Protein AF-A0A401ZJH0-F1 (afdb_monomer_lite)

Radius of gyration: 22.33 Å; chains: 1; bounding box: 65×51×56 Å

pLDDT: mean 82.26, std 14.52, range [45.47, 98.12]

Secondary structure (DSSP, 8-state):
---THHHHHHHHHHHHHHHHHHGGG-HHHHHHHHHTHHHHHHHHHHHHHHHHIIIIIIIHHHHHHHHHHHHHHTTTHHHHHIIIIIHHHHHHHTTTTTHHHHSSSSS-HHHHHHHHHHHHHHHHHTGGGHHHHHHHHHHHHHHHHHHHHHH-HHHHHHHHHHHHHHHHHHHHHHHHHH--HHHHHHHHHHHHHHHHHHHHHHHHHHHHHHT-

Sequence (212 aa):
MLNITLLIWPLLALGLFFTLLYIPTSRRFAHYALVYGRRRLLIFLLASILEELIFRWLLFYGAALLIPLVNVISFGLLKWFYSTVLGPLADFLTLHQLHVYLSGTQYSWVVGLALISSNGSFRDGHKYQGRLGWAWAWFCGMVLFLVMFRYGLFAAMFVHCCYNLFIWLLNWLIARLQMTPEEAQTLLQREQAEQQAQLASFSIGSRIVDTM

Organism: NCBI:txid1936993

Foldseek 3Di:
DPPPVVQCVVLVVVLVVLLVVLQVVPLVLLVVLQQPDPVVLVVLLVVLLVLLCVLVPVQLVVQLVCVVVVCVVVVNVSVVCLQPPVLVVVCVVSVNLCVCQRNCPNHHVSNNVSLQVSLLVQLVVQCVSPDSSSVSSSSLSVVLNSQCVVPNSVRSSVVSSVVSVVSSVVSNVVSVVPDDPVNVVVSVVVVVVVVVVVVVVVVVVVVVVVVD

Structure (mmCIF, N/CA/C/O backbone):
data_AF-A0A401ZJH0-F1
#
_entry.id   AF-A0A401ZJH0-F1
#
loop_
_atom_site.group_PDB
_atom_site.id
_atom_site.type_symbol
_atom_site.label_atom_id
_atom_site.label_alt_id
_atom_site.label_comp_id
_atom_site.label_asym_id
_atom_site.label_entity_id
_atom_site.label_seq_id
_atom_site.pdbx_PDB_ins_code
_atom_site.Cartn_x
_atom_site.Cartn_y
_atom_site.Cartn_z
_atom_site.occupancy
_atom_site.B_iso_or_equiv
_atom_site.auth_seq_id
_atom_site.auth_comp_id
_atom_site.auth_asym_id
_atom_site.auth_atom_id
_atom_site.pdbx_PDB_model_num
ATOM 1 N N . MET A 1 1 ? 1.699 -24.032 17.123 1.00 46.44 1 MET A N 1
ATOM 2 C CA . MET A 1 1 ? 2.300 -23.047 16.199 1.00 46.44 1 MET A CA 1
ATOM 3 C C . MET A 1 1 ? 1.829 -23.394 14.795 1.00 46.44 1 MET A C 1
ATOM 5 O O . MET A 1 1 ? 2.244 -24.421 14.276 1.00 46.44 1 MET A O 1
ATOM 9 N N . LEU A 1 2 ? 0.881 -22.640 14.231 1.00 46.56 2 LEU A N 1
ATOM 10 C CA . LEU A 1 2 ? 0.435 -22.866 12.851 1.00 46.56 2 LEU A CA 1
ATOM 11 C C . LEU A 1 2 ? 1.572 -22.498 11.892 1.00 46.56 2 LEU A C 1
ATOM 13 O O . LEU A 1 2 ? 2.195 -21.451 12.051 1.00 46.56 2 LEU A O 1
ATOM 17 N N . ASN A 1 3 ? 1.853 -23.378 10.933 1.00 45.47 3 ASN A N 1
ATOM 18 C CA . ASN A 1 3 ? 2.951 -23.238 9.980 1.00 45.47 3 ASN A CA 1
ATOM 19 C C . ASN A 1 3 ? 2.665 -22.044 9.045 1.00 45.47 3 ASN A C 1
ATOM 21 O O . ASN 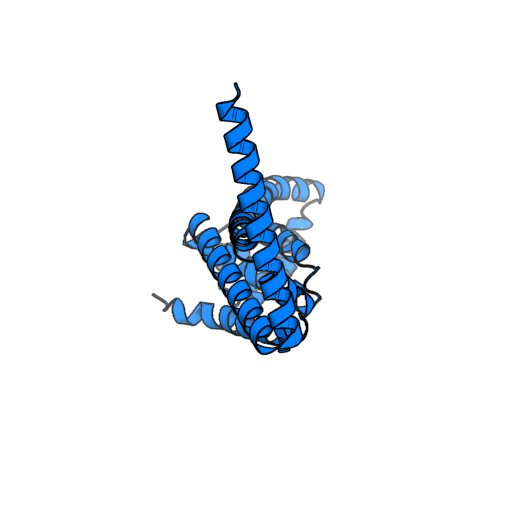A 1 3 ? 1.841 -22.131 8.138 1.00 45.47 3 ASN A O 1
ATOM 25 N N . ILE A 1 4 ? 3.295 -20.898 9.324 1.00 50.53 4 ILE A N 1
ATOM 26 C CA . ILE A 1 4 ? 3.015 -19.574 8.726 1.00 50.53 4 ILE A CA 1
ATOM 27 C C . ILE A 1 4 ? 3.192 -19.559 7.199 1.00 50.53 4 ILE A C 1
ATOM 29 O O . ILE A 1 4 ? 2.497 -18.827 6.493 1.00 50.53 4 ILE A O 1
ATOM 33 N N . THR A 1 5 ? 4.064 -20.416 6.676 1.00 51.03 5 THR A N 1
ATOM 34 C CA . THR A 1 5 ? 4.281 -20.619 5.239 1.00 51.03 5 THR A CA 1
ATOM 35 C C . THR A 1 5 ? 3.038 -21.132 4.510 1.00 51.03 5 THR A C 1
ATOM 37 O O . THR A 1 5 ? 2.856 -20.806 3.340 1.00 51.03 5 THR A O 1
ATOM 40 N N . LEU A 1 6 ? 2.134 -21.850 5.189 1.00 50.28 6 LEU A N 1
ATOM 41 C CA . LEU A 1 6 ? 0.911 -22.401 4.590 1.00 50.28 6 LEU A CA 1
ATOM 42 C C . LEU A 1 6 ? -0.258 -21.402 4.513 1.00 50.28 6 LEU A C 1
ATOM 44 O O . LEU A 1 6 ? -1.239 -21.695 3.835 1.00 50.28 6 LEU A O 1
ATOM 48 N N . LEU A 1 7 ? -0.179 -20.234 5.163 1.00 57.19 7 LEU A N 1
ATOM 49 C CA . LEU A 1 7 ? -1.321 -19.311 5.278 1.00 57.19 7 LEU A CA 1
ATOM 50 C C . LEU A 1 7 ? -1.211 -18.062 4.382 1.00 57.19 7 LEU A C 1
ATOM 52 O O . LEU A 1 7 ? -2.229 -17.525 3.956 1.00 57.19 7 LEU A O 1
ATOM 56 N N . ILE A 1 8 ? 0.008 -17.611 4.068 1.00 62.69 8 ILE A N 1
ATOM 57 C CA . ILE A 1 8 ? 0.243 -16.412 3.240 1.00 62.69 8 ILE A CA 1
ATOM 58 C C . ILE A 1 8 ? 0.352 -16.763 1.744 1.00 62.69 8 ILE A C 1
ATOM 60 O O . ILE A 1 8 ? 0.043 -15.930 0.890 1.00 62.69 8 ILE A O 1
ATOM 64 N N . TRP A 1 9 ? 0.740 -17.999 1.404 1.00 61.44 9 TRP A N 1
ATOM 65 C CA . TRP A 1 9 ? 0.933 -18.403 0.008 1.00 61.44 9 TRP A CA 1
ATOM 66 C C . TRP A 1 9 ? -0.313 -18.272 -0.878 1.00 61.44 9 TRP A C 1
ATOM 68 O O . TRP A 1 9 ? -0.100 -17.956 -2.040 1.00 61.44 9 TRP A O 1
ATOM 78 N N . PRO A 1 10 ? -1.579 -18.426 -0.425 1.00 63.22 10 PRO A N 1
ATOM 79 C CA . PRO A 1 10 ? -2.722 -18.228 -1.314 1.00 63.22 10 PRO A CA 1
ATOM 80 C C . PRO A 1 10 ? -2.827 -16.772 -1.768 1.00 63.22 10 PRO A C 1
ATOM 82 O O . PRO A 1 10 ? -3.053 -16.519 -2.945 1.00 63.22 10 PRO A O 1
ATOM 85 N N . LEU A 1 11 ? -2.575 -15.817 -0.863 1.00 62.72 11 LEU A N 1
ATOM 86 C CA . LEU A 1 11 ? -2.524 -14.387 -1.183 1.00 62.72 11 LEU A CA 1
ATOM 87 C C . LEU A 1 11 ? -1.346 -14.072 -2.114 1.00 62.72 11 LEU A C 1
ATOM 89 O O . LEU A 1 11 ? -1.520 -13.356 -3.096 1.00 62.72 11 LEU A O 1
ATOM 93 N N . LEU A 1 12 ? -0.168 -14.649 -1.858 1.00 65.62 12 LEU A N 1
ATOM 94 C CA . LEU A 1 12 ? 1.000 -14.474 -2.730 1.00 65.62 12 LEU A CA 1
ATOM 95 C C . LEU A 1 12 ? 0.827 -15.150 -4.099 1.00 65.62 12 LEU A C 1
ATOM 97 O O . LEU A 1 12 ? 1.272 -14.602 -5.100 1.00 65.62 12 LEU A O 1
ATOM 101 N N . ALA A 1 13 ? 0.168 -16.307 -4.164 1.00 66.62 13 ALA A N 1
ATOM 102 C CA . ALA A 1 13 ? -0.081 -17.064 -5.388 1.00 66.62 13 ALA A CA 1
ATOM 103 C C . ALA A 1 13 ? -1.162 -16.406 -6.246 1.00 66.62 13 ALA A C 1
ATOM 105 O O . ALA A 1 13 ? -0.963 -16.264 -7.449 1.00 66.62 13 ALA A O 1
ATOM 106 N N . LEU A 1 14 ? -2.256 -15.924 -5.640 1.00 66.25 14 LEU A N 1
ATOM 107 C CA . LEU A 1 14 ? -3.218 -15.041 -6.311 1.00 66.25 14 LEU A CA 1
ATOM 108 C C . LEU A 1 14 ? -2.518 -13.795 -6.846 1.00 66.25 14 LEU A C 1
ATOM 110 O O . LEU A 1 14 ? -2.793 -13.355 -7.959 1.00 66.25 14 LEU A O 1
ATOM 114 N N . GLY A 1 15 ? -1.560 -13.273 -6.089 1.00 63.72 15 GLY A N 1
ATOM 115 C CA . GLY A 1 15 ? -0.772 -12.133 -6.507 1.00 63.72 15 GLY A CA 1
ATOM 116 C C . GLY A 1 15 ? 0.136 -12.344 -7.675 1.00 63.72 15 GLY A C 1
ATOM 117 O O . GLY A 1 15 ? 0.133 -11.555 -8.620 1.00 63.72 15 GLY A O 1
ATOM 118 N N . LEU A 1 16 ? 0.881 -13.436 -7.630 1.00 67.81 16 LEU A N 1
ATOM 119 C CA . LEU A 1 16 ? 1.693 -13.873 -8.741 1.00 67.81 16 LEU A CA 1
ATOM 120 C C . LEU A 1 16 ? 0.810 -14.126 -9.966 1.00 67.81 16 LEU A C 1
ATOM 122 O O . LEU A 1 16 ? 1.130 -13.648 -11.046 1.00 67.81 16 LEU A O 1
ATOM 126 N N . PHE A 1 17 ? -0.337 -14.784 -9.797 1.00 69.94 17 PHE A N 1
ATOM 127 C CA . PHE A 1 17 ? -1.288 -15.046 -10.873 1.00 69.94 17 PHE A CA 1
ATOM 128 C C . PHE A 1 17 ? -1.804 -13.756 -11.527 1.00 69.94 17 PHE A C 1
ATOM 130 O O . PHE A 1 17 ? -1.689 -13.601 -12.741 1.00 69.94 17 PHE A O 1
ATOM 137 N N . PHE A 1 18 ? -2.298 -12.787 -10.751 1.00 66.81 18 PHE A N 1
ATOM 138 C CA . PHE A 1 18 ? -2.764 -11.509 -11.302 1.00 66.81 18 PHE A CA 1
ATOM 139 C C . PHE A 1 18 ? -1.637 -10.683 -11.920 1.00 66.81 18 PHE A C 1
ATOM 141 O O . PHE A 1 18 ? -1.837 -10.055 -12.959 1.00 66.81 18 PHE A O 1
ATOM 148 N N . THR A 1 19 ? -0.446 -10.725 -11.326 1.00 65.56 19 THR A N 1
ATOM 149 C CA . THR A 1 19 ? 0.756 -10.102 -11.891 1.00 65.56 19 THR A CA 1
ATOM 150 C C . THR A 1 19 ? 1.071 -10.691 -13.267 1.00 65.56 19 THR A C 1
ATOM 152 O O . THR A 1 19 ? 1.265 -9.945 -14.225 1.00 65.56 19 THR A O 1
ATOM 155 N N . LEU A 1 20 ? 1.050 -12.021 -13.395 1.00 68.81 20 LEU A N 1
ATOM 156 C CA . LEU A 1 20 ? 1.266 -12.735 -14.656 1.00 68.81 20 LEU A CA 1
ATOM 157 C C . LEU A 1 20 ? 0.181 -12.437 -15.698 1.00 68.81 20 LEU A C 1
ATOM 159 O O . LEU A 1 20 ? 0.501 -12.332 -16.878 1.00 68.81 20 LEU A O 1
ATOM 163 N N . LEU A 1 21 ? -1.072 -12.232 -15.285 1.00 69.50 21 LEU A N 1
ATOM 164 C CA . LEU A 1 21 ? -2.157 -11.827 -16.188 1.00 69.50 21 LEU A CA 1
ATOM 165 C C . LEU A 1 21 ? -2.068 -10.365 -16.647 1.00 69.50 21 LEU A C 1
ATOM 167 O O . LEU A 1 21 ? -2.545 -10.037 -17.730 1.00 69.50 21 LEU A O 1
ATOM 171 N N . TYR A 1 22 ? -1.482 -9.479 -15.841 1.00 65.06 22 TYR A N 1
ATOM 172 C CA . TYR A 1 22 ? -1.343 -8.053 -16.154 1.00 65.06 22 TYR A CA 1
ATOM 173 C C . TYR A 1 22 ? -0.182 -7.756 -17.121 1.00 65.06 22 TYR A C 1
ATOM 175 O O . TYR A 1 22 ? -0.203 -6.793 -17.894 1.00 65.06 22 TYR A O 1
ATOM 183 N N . ILE A 1 23 ? 0.830 -8.612 -17.105 1.00 62.03 23 ILE A N 1
ATOM 184 C CA . ILE A 1 23 ? 2.072 -8.486 -17.869 1.00 62.03 23 ILE A CA 1
ATOM 185 C C . ILE A 1 23 ? 1.904 -8.394 -19.402 1.00 62.03 23 ILE A C 1
ATOM 187 O O . ILE A 1 23 ? 2.544 -7.535 -20.012 1.00 62.03 23 ILE A O 1
ATOM 191 N N . PRO A 1 24 ? 1.056 -9.201 -20.071 1.00 57.47 24 PRO A N 1
ATOM 192 C CA . PRO A 1 24 ? 0.914 -9.157 -21.529 1.00 57.47 24 PRO A CA 1
ATOM 193 C C . PRO A 1 24 ? 0.417 -7.800 -22.048 1.00 57.47 24 PRO A C 1
ATOM 195 O O . PRO A 1 24 ? 0.675 -7.431 -23.193 1.00 57.47 24 PRO A O 1
ATOM 198 N N . THR A 1 25 ? -0.267 -7.031 -21.199 1.00 56.59 25 THR A N 1
ATOM 199 C CA . THR A 1 25 ? -0.808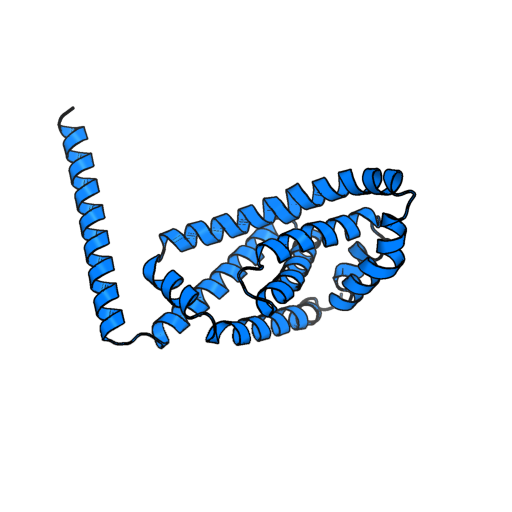 -5.707 -21.523 1.00 56.59 25 THR A CA 1
ATOM 200 C C . THR A 1 25 ? 0.177 -4.548 -21.321 1.00 56.59 25 THR A C 1
ATOM 202 O O . THR A 1 25 ? -0.110 -3.429 -21.749 1.00 56.59 25 THR A O 1
ATOM 205 N N . SER A 1 26 ? 1.358 -4.766 -20.730 1.00 57.59 26 SER A N 1
ATOM 206 C CA . SER A 1 26 ? 2.249 -3.684 -20.282 1.00 57.59 26 SER A CA 1
ATOM 207 C C . SER A 1 26 ? 3.455 -3.404 -21.191 1.00 57.59 26 SER A C 1
ATOM 209 O O . SER A 1 26 ? 4.523 -3.039 -20.693 1.00 57.59 26 SER A O 1
ATOM 211 N N . ARG A 1 27 ? 3.297 -3.458 -22.528 1.00 58.69 27 ARG A N 1
ATOM 212 C CA . ARG A 1 27 ? 4.361 -3.084 -23.499 1.00 58.69 27 ARG A CA 1
ATOM 213 C C . ARG A 1 27 ? 5.040 -1.740 -23.181 1.00 58.69 27 ARG A C 1
ATOM 215 O O . ARG A 1 27 ? 6.238 -1.581 -23.391 1.00 58.69 27 ARG A O 1
ATOM 222 N N . ARG A 1 28 ? 4.296 -0.783 -22.609 1.00 57.41 28 ARG A N 1
ATOM 223 C CA . ARG A 1 28 ? 4.849 0.497 -22.133 1.00 57.41 28 ARG A CA 1
ATOM 224 C C . ARG A 1 28 ? 5.856 0.318 -20.987 1.00 57.41 28 ARG A C 1
ATOM 226 O O . ARG A 1 28 ? 6.938 0.885 -21.057 1.00 57.41 28 ARG A O 1
ATOM 233 N N . PHE A 1 29 ? 5.543 -0.475 -19.959 1.00 56.94 29 PHE A N 1
ATOM 234 C CA . PHE A 1 29 ? 6.430 -0.696 -18.802 1.00 56.94 29 PHE A CA 1
ATOM 235 C C . PHE A 1 29 ? 7.682 -1.501 -19.158 1.00 56.94 29 PHE A C 1
ATOM 237 O O . PHE A 1 29 ? 8.763 -1.188 -18.662 1.00 56.94 29 PHE A O 1
ATOM 244 N N . ALA A 1 30 ? 7.549 -2.464 -20.071 1.00 58.69 30 ALA A N 1
ATOM 245 C CA . ALA A 1 30 ? 8.662 -3.197 -20.665 1.00 58.69 30 ALA A CA 1
ATOM 246 C C . ALA A 1 30 ? 9.697 -2.238 -21.293 1.00 58.69 30 ALA A C 1
ATOM 248 O O . ALA A 1 30 ? 10.883 -2.285 -20.964 1.00 58.69 30 ALA A O 1
ATOM 249 N N . HIS A 1 31 ? 9.237 -1.280 -22.102 1.00 57.41 31 HIS A N 1
ATOM 250 C CA . HIS A 1 31 ? 10.097 -0.262 -22.710 1.00 57.41 31 HIS A CA 1
ATOM 251 C C . HIS A 1 31 ? 10.734 0.686 -21.668 1.00 57.41 31 HIS A C 1
ATOM 253 O O . HIS A 1 31 ? 11.886 1.095 -21.821 1.00 57.41 31 HIS A O 1
ATOM 259 N N . TYR A 1 32 ? 10.032 1.016 -20.576 1.00 58.59 32 TYR A N 1
ATOM 260 C CA . TYR A 1 32 ? 10.589 1.830 -19.483 1.00 58.59 32 TYR A CA 1
ATOM 261 C C . TYR A 1 32 ? 11.677 1.106 -18.672 1.00 58.59 32 TYR A C 1
ATOM 263 O O . TYR A 1 32 ? 12.626 1.758 -18.234 1.00 58.59 32 TYR A O 1
ATOM 271 N N . ALA A 1 33 ? 11.562 -0.209 -18.464 1.00 59.94 33 ALA A N 1
ATOM 272 C CA . ALA A 1 33 ? 12.563 -0.994 -17.733 1.00 59.94 33 ALA A CA 1
ATOM 273 C C . ALA A 1 33 ? 13.905 -1.064 -18.482 1.00 59.94 33 ALA A C 1
ATOM 275 O O . ALA A 1 33 ? 14.965 -1.047 -17.859 1.00 59.94 33 ALA A O 1
ATOM 276 N N . LEU A 1 34 ? 13.850 -1.091 -19.814 1.00 62.00 34 LEU A N 1
ATOM 277 C CA . LEU A 1 34 ? 15.021 -1.152 -20.687 1.00 62.00 34 LEU A CA 1
ATOM 278 C C . LEU A 1 34 ? 15.704 0.202 -20.859 1.00 62.00 34 LEU A C 1
ATOM 280 O O . LEU A 1 34 ? 16.903 0.306 -20.651 1.00 62.00 34 LEU A O 1
ATOM 284 N N . VAL A 1 35 ? 14.942 1.247 -21.198 1.00 57.25 35 VAL A N 1
ATOM 285 C CA . VAL A 1 35 ? 15.510 2.564 -21.543 1.00 57.25 35 VAL A CA 1
ATOM 286 C C . VAL A 1 35 ? 16.163 3.255 -20.351 1.00 57.25 35 VAL A C 1
ATOM 288 O O . VAL A 1 35 ? 17.084 4.041 -20.521 1.00 57.25 35 VAL A O 1
ATOM 291 N N . TYR A 1 36 ? 15.692 2.993 -19.133 1.00 57.88 36 TYR A N 1
ATOM 292 C CA . TYR A 1 36 ? 16.105 3.774 -17.968 1.00 57.88 36 TYR A CA 1
ATOM 293 C C . TYR A 1 36 ? 16.963 3.006 -16.945 1.00 57.88 36 TYR A C 1
ATOM 295 O O . TYR A 1 36 ? 17.354 3.580 -15.920 1.00 57.88 36 TYR A O 1
ATOM 303 N N . GLY A 1 37 ? 17.281 1.738 -17.236 1.00 65.06 37 GLY A N 1
ATOM 304 C CA . GLY A 1 37 ? 18.331 0.935 -16.600 1.00 65.06 37 GLY A CA 1
ATOM 305 C C . GLY A 1 37 ? 18.487 1.071 -15.074 1.00 65.06 37 GLY A C 1
ATOM 306 O O . GLY A 1 37 ? 17.520 1.097 -14.310 1.00 65.06 37 GLY A O 1
ATOM 307 N N . ARG A 1 38 ? 19.752 1.150 -14.622 1.00 63.59 38 ARG A N 1
ATOM 308 C CA . ARG A 1 38 ? 20.162 1.144 -13.198 1.00 63.59 38 ARG A CA 1
ATOM 309 C C . ARG A 1 38 ? 19.737 2.389 -12.411 1.00 63.59 38 ARG A C 1
ATOM 311 O O . ARG A 1 38 ? 19.437 2.282 -11.225 1.00 63.59 38 ARG A O 1
ATOM 318 N N . ARG A 1 39 ? 19.700 3.571 -13.042 1.00 65.50 39 ARG A N 1
ATOM 319 C CA . ARG A 1 39 ? 19.341 4.830 -12.355 1.00 65.50 39 ARG A CA 1
ATOM 320 C C . ARG A 1 39 ? 17.885 4.829 -11.904 1.00 65.50 39 ARG A C 1
ATOM 322 O O . ARG A 1 39 ? 17.598 5.254 -10.789 1.00 65.50 39 ARG A O 1
ATOM 329 N N . ARG A 1 40 ? 16.969 4.303 -12.723 1.00 70.81 40 ARG A N 1
ATOM 330 C CA . ARG A 1 40 ? 15.573 4.166 -12.299 1.00 70.81 40 ARG A CA 1
ATOM 331 C C . ARG A 1 40 ? 15.350 3.029 -11.316 1.00 70.81 40 ARG A C 1
ATOM 333 O O . ARG A 1 40 ? 14.460 3.179 -10.490 1.00 70.81 40 ARG A O 1
ATOM 340 N N . LEU A 1 41 ? 16.161 1.968 -11.324 1.00 76.81 41 LEU A N 1
ATOM 341 C CA . LEU A 1 41 ? 16.073 0.927 -10.294 1.00 76.81 41 LEU A CA 1
ATOM 342 C C . LEU A 1 41 ? 16.243 1.514 -8.884 1.00 76.81 41 LEU A C 1
ATOM 344 O O . LEU A 1 41 ? 15.425 1.242 -8.011 1.00 76.81 41 LEU A O 1
ATOM 348 N N . LEU A 1 42 ? 17.242 2.378 -8.675 1.00 80.62 42 LEU A N 1
ATOM 349 C CA . LEU A 1 42 ? 17.434 3.058 -7.388 1.00 80.62 42 LEU A CA 1
ATOM 350 C C . LEU A 1 42 ? 16.231 3.930 -7.008 1.00 80.62 42 LEU A C 1
ATOM 352 O O . LEU A 1 42 ? 15.788 3.887 -5.865 1.00 80.62 42 LEU A O 1
ATOM 356 N N . ILE A 1 43 ? 15.670 4.673 -7.966 1.00 82.25 43 ILE A N 1
ATOM 357 C CA . ILE A 1 43 ? 14.465 5.485 -7.742 1.00 82.25 43 ILE A CA 1
ATOM 358 C C . ILE A 1 43 ? 13.277 4.596 -7.352 1.00 82.25 43 ILE A C 1
ATOM 360 O O . ILE A 1 43 ? 12.563 4.937 -6.419 1.00 82.25 43 ILE A O 1
ATOM 364 N N . PHE A 1 44 ? 13.085 3.449 -8.010 1.00 79.81 44 PHE A N 1
ATOM 365 C CA . PHE A 1 44 ? 12.026 2.492 -7.673 1.00 79.81 44 PHE A CA 1
ATOM 366 C C . PHE A 1 44 ? 12.192 1.912 -6.263 1.00 79.81 44 PHE A C 1
ATOM 368 O O . PHE A 1 44 ? 11.217 1.807 -5.520 1.00 79.81 44 PHE A O 1
ATOM 375 N N . LEU A 1 45 ? 13.416 1.567 -5.862 1.00 85.88 45 LEU A N 1
ATOM 376 C CA . LEU A 1 45 ? 13.688 1.050 -4.518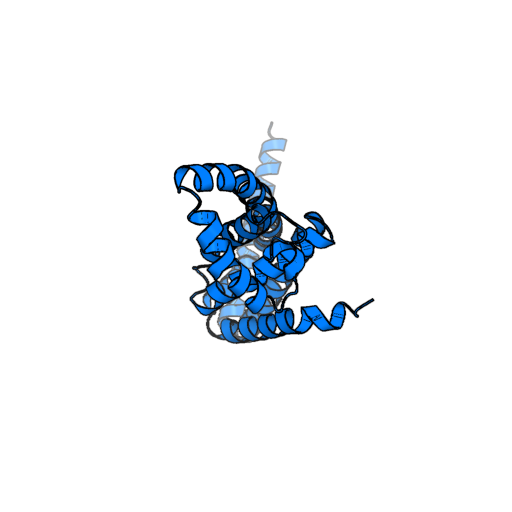 1.00 85.88 45 LEU A CA 1
ATOM 377 C C . LEU A 1 45 ? 13.480 2.127 -3.444 1.00 85.88 45 LEU A C 1
ATOM 379 O O . LEU A 1 45 ? 12.824 1.872 -2.439 1.00 85.88 45 LEU A O 1
ATOM 383 N N . LEU A 1 46 ? 13.958 3.352 -3.678 1.00 90.19 46 LEU A N 1
ATOM 384 C CA . LEU A 1 46 ? 13.704 4.481 -2.780 1.00 90.19 46 LEU A CA 1
ATOM 385 C C . LEU A 1 46 ? 12.213 4.817 -2.699 1.00 90.19 46 LEU A C 1
ATOM 387 O O . LEU A 1 46 ? 11.703 5.047 -1.606 1.00 90.19 46 LEU A O 1
ATOM 391 N N . ALA A 1 47 ? 11.501 4.788 -3.828 1.00 88.38 47 ALA A N 1
ATOM 392 C CA . ALA A 1 47 ? 10.055 4.972 -3.860 1.00 88.38 47 ALA A CA 1
ATOM 393 C C . ALA A 1 47 ? 9.342 3.908 -3.018 1.00 88.38 47 ALA A C 1
ATOM 395 O O . ALA A 1 47 ? 8.458 4.258 -2.251 1.00 88.38 47 ALA A O 1
ATOM 396 N N . SER A 1 48 ? 9.789 2.648 -3.067 1.00 90.69 48 SER A N 1
ATOM 397 C CA . SER A 1 48 ? 9.230 1.565 -2.239 1.00 90.69 48 SER A CA 1
ATOM 398 C C . SER A 1 48 ? 9.346 1.879 -0.741 1.00 90.69 48 SER A C 1
ATOM 400 O O . SER A 1 48 ? 8.394 1.705 0.014 1.00 90.69 48 SER A O 1
ATOM 402 N N . ILE A 1 49 ? 10.498 2.399 -0.305 1.00 94.62 49 ILE A N 1
ATOM 403 C CA . ILE A 1 49 ? 10.724 2.801 1.093 1.00 94.62 49 ILE A CA 1
ATOM 404 C C . ILE A 1 49 ? 9.833 3.991 1.469 1.00 94.62 49 ILE A C 1
ATOM 406 O O . ILE A 1 49 ? 9.200 3.985 2.527 1.00 94.62 49 ILE A O 1
ATOM 410 N N . LEU A 1 50 ? 9.784 5.014 0.612 1.00 96.19 50 LEU A N 1
ATOM 411 C CA . LEU A 1 50 ? 8.984 6.214 0.848 1.00 96.19 50 LEU A CA 1
ATOM 412 C C . LEU A 1 50 ? 7.487 5.904 0.879 1.00 96.19 50 LEU A C 1
ATOM 414 O O . LEU A 1 50 ? 6.782 6.449 1.723 1.00 96.19 50 LEU A O 1
ATOM 418 N N . GLU A 1 51 ? 6.999 5.012 0.021 1.00 94.69 51 GLU A N 1
ATOM 419 C CA . GLU A 1 51 ? 5.609 4.563 0.049 1.00 94.69 51 GLU A CA 1
ATOM 420 C C . GLU A 1 51 ? 5.272 3.906 1.389 1.00 94.69 51 GLU A C 1
ATOM 422 O O . GLU A 1 51 ? 4.256 4.249 1.990 1.00 94.69 51 GLU A O 1
ATOM 427 N N . GLU A 1 52 ? 6.136 3.047 1.934 1.00 97.38 52 GLU A N 1
ATOM 428 C CA . GLU A 1 52 ? 5.884 2.478 3.261 1.00 97.38 52 GLU A CA 1
ATOM 429 C C . GLU A 1 52 ? 5.896 3.547 4.367 1.00 97.38 52 GLU A C 1
ATOM 431 O O . GLU A 1 52 ? 5.010 3.549 5.223 1.00 97.38 52 GLU A O 1
ATOM 436 N N . LEU A 1 53 ? 6.816 4.517 4.329 1.00 97.44 53 LEU A N 1
ATOM 437 C CA . LEU A 1 53 ? 6.806 5.644 5.276 1.00 97.44 53 LEU A CA 1
ATOM 438 C C . LEU A 1 53 ? 5.530 6.484 5.170 1.00 97.44 53 LEU A C 1
ATOM 440 O O . LEU A 1 53 ? 4.971 6.902 6.182 1.00 97.44 53 LEU A O 1
ATOM 444 N N . ILE A 1 54 ? 5.047 6.738 3.960 1.00 97.75 54 ILE A N 1
ATOM 445 C CA . ILE A 1 54 ? 3.862 7.566 3.745 1.00 97.75 54 ILE A CA 1
ATOM 446 C C . ILE A 1 54 ? 2.604 6.802 4.155 1.00 97.75 54 ILE A C 1
ATOM 448 O O . ILE A 1 54 ? 1.806 7.313 4.934 1.00 97.75 54 ILE A O 1
ATOM 452 N N . PHE A 1 55 ? 2.404 5.581 3.663 1.00 97.25 55 PHE A N 1
ATOM 453 C CA . PHE A 1 55 ? 1.141 4.867 3.842 1.00 97.25 55 PHE A CA 1
ATOM 454 C C . PHE A 1 55 ? 1.043 4.153 5.190 1.00 97.25 55 PHE A C 1
ATOM 456 O O . PHE A 1 55 ? -0.007 4.207 5.829 1.00 97.25 55 PHE A O 1
ATOM 463 N N . ARG A 1 56 ? 2.117 3.494 5.639 1.00 97.00 56 ARG A N 1
ATOM 464 C CA . ARG A 1 56 ? 2.099 2.612 6.820 1.00 97.00 56 ARG A CA 1
ATOM 465 C C . ARG A 1 56 ? 2.533 3.329 8.091 1.00 97.00 56 ARG A C 1
ATOM 467 O O . ARG A 1 56 ? 2.181 2.891 9.182 1.00 97.00 56 ARG A O 1
ATOM 474 N N . TRP A 1 57 ? 3.248 4.443 7.953 1.00 95.94 57 TRP A N 1
ATOM 475 C CA . TRP A 1 57 ? 3.584 5.306 9.077 1.00 95.94 57 TRP A CA 1
ATOM 476 C C . TRP A 1 57 ? 2.729 6.579 9.069 1.00 95.94 57 TRP A C 1
ATOM 478 O O . TRP A 1 57 ? 1.768 6.666 9.831 1.00 95.94 57 TRP A O 1
ATOM 488 N N . LEU A 1 58 ? 2.990 7.538 8.181 1.00 97.69 58 LEU A N 1
ATOM 489 C CA . LEU A 1 58 ? 2.360 8.860 8.250 1.00 97.69 58 LEU A CA 1
ATOM 490 C C . LEU A 1 58 ? 0.824 8.814 8.148 1.00 97.69 58 LEU A C 1
ATOM 492 O O . LEU A 1 58 ? 0.130 9.318 9.030 1.00 97.69 58 LEU A O 1
ATOM 496 N N . LEU A 1 59 ? 0.279 8.198 7.098 1.00 97.81 59 LEU A N 1
ATOM 497 C CA . LEU A 1 59 ? -1.166 8.138 6.866 1.00 97.81 59 LEU A CA 1
ATOM 498 C C . LEU A 1 59 ? -1.868 7.200 7.840 1.00 97.81 59 LEU A C 1
ATOM 500 O O . LEU A 1 59 ? -2.953 7.530 8.303 1.00 97.81 59 LEU A O 1
ATOM 504 N N . PHE A 1 60 ? -1.272 6.056 8.170 1.00 98.12 60 PHE A N 1
ATOM 505 C CA . PHE A 1 60 ? -1.859 5.117 9.122 1.00 98.12 60 PHE A CA 1
ATOM 506 C C . PHE A 1 60 ? -1.966 5.716 10.532 1.00 98.12 60 PHE A C 1
ATOM 508 O O . PHE A 1 60 ? -3.061 5.755 11.096 1.00 98.12 60 PHE A O 1
ATOM 515 N N . TYR A 1 61 ? -0.870 6.241 11.093 1.00 97.06 61 TYR A N 1
ATOM 516 C CA . TYR A 1 61 ? -0.904 6.862 12.421 1.00 97.06 61 TYR A CA 1
ATOM 517 C C . TYR A 1 61 ? -1.698 8.173 12.413 1.00 97.06 61 TYR A C 1
ATOM 519 O O . TYR A 1 61 ? -2.451 8.432 13.350 1.00 97.06 61 TYR A O 1
ATOM 527 N N . GLY A 1 62 ? -1.617 8.959 11.334 1.00 97.56 62 GLY A N 1
ATOM 528 C CA . GLY A 1 62 ? -2.458 10.141 11.148 1.00 97.56 62 GLY A CA 1
ATOM 529 C C . GLY A 1 62 ? -3.950 9.799 11.139 1.00 97.56 62 GLY A C 1
ATOM 530 O O . GLY A 1 62 ? -4.732 10.412 11.864 1.00 97.56 62 GLY A O 1
ATOM 531 N N . ALA A 1 63 ? -4.356 8.768 10.394 1.00 97.25 63 ALA A N 1
ATOM 532 C CA . ALA A 1 63 ? -5.735 8.290 10.380 1.00 97.25 63 ALA A CA 1
ATOM 533 C C . ALA A 1 63 ? -6.170 7.786 11.761 1.00 97.25 63 ALA A C 1
ATOM 535 O O . ALA A 1 63 ? -7.262 8.129 12.208 1.00 97.25 63 ALA A O 1
ATOM 536 N N . ALA A 1 64 ? -5.322 7.038 12.474 1.00 96.00 64 ALA A N 1
ATOM 537 C CA . ALA A 1 64 ? -5.632 6.551 13.818 1.00 96.00 64 ALA A CA 1
ATOM 538 C C . ALA A 1 64 ? -5.919 7.690 14.817 1.00 96.00 64 ALA A C 1
ATOM 540 O O . ALA A 1 64 ? -6.773 7.534 15.688 1.00 96.00 64 ALA A O 1
ATOM 541 N N . LEU A 1 65 ? -5.258 8.843 14.666 1.00 96.38 65 LEU A N 1
ATOM 542 C CA . LEU A 1 65 ? -5.521 10.041 15.471 1.00 96.38 65 LEU A CA 1
ATOM 543 C C . LEU A 1 65 ? -6.806 10.769 15.051 1.00 96.38 65 LEU A C 1
ATOM 545 O O . LEU A 1 65 ? -7.551 11.249 15.904 1.00 96.38 65 LEU A O 1
ATOM 549 N N . LEU A 1 66 ? -7.083 10.853 13.747 1.00 97.50 66 LEU A N 1
ATOM 550 C CA . LEU A 1 66 ? -8.215 11.617 13.210 1.00 97.50 66 LEU A CA 1
ATOM 551 C C . LEU A 1 66 ? -9.550 10.863 13.271 1.00 97.50 66 LEU A C 1
ATOM 553 O O . LEU A 1 66 ? -10.600 11.480 13.439 1.00 97.50 66 LEU A O 1
ATOM 557 N N . ILE A 1 67 ? -9.538 9.534 13.159 1.00 97.38 67 ILE A N 1
ATOM 558 C CA . ILE A 1 67 ? -10.747 8.698 13.127 1.00 97.38 67 ILE A CA 1
ATOM 559 C C . ILE A 1 67 ? -11.656 8.903 14.352 1.00 97.38 67 ILE A C 1
ATOM 561 O O . ILE A 1 67 ? -12.863 9.053 14.149 1.00 97.38 67 ILE A O 1
ATOM 565 N N . PRO A 1 68 ? -11.155 8.944 15.604 1.00 96.69 68 PRO A N 1
ATOM 566 C CA . PRO A 1 68 ? -12.000 9.218 16.765 1.00 96.69 68 PRO A CA 1
ATOM 567 C C . PRO A 1 68 ? -12.718 10.570 16.674 1.00 96.69 68 PRO A C 1
ATOM 569 O O . PRO A 1 68 ? -13.915 10.638 16.950 1.00 96.69 68 PRO A O 1
ATOM 572 N N . LEU A 1 69 ? -12.017 11.619 16.228 1.00 97.25 69 LEU A N 1
ATOM 573 C CA . LEU A 1 69 ? -12.585 12.957 16.048 1.00 97.25 69 LEU A CA 1
ATOM 574 C C . LEU A 1 69 ? -13.688 12.950 14.983 1.00 97.25 69 LEU A C 1
ATOM 576 O O . LEU A 1 69 ? -14.796 13.424 15.233 1.00 97.25 69 LEU A O 1
ATOM 580 N N . VAL A 1 70 ? -13.416 12.350 13.821 1.00 97.44 70 VAL A N 1
ATOM 581 C CA . VAL A 1 70 ? -14.410 12.208 12.746 1.00 97.44 70 VAL A CA 1
ATOM 582 C C . VAL A 1 70 ? -15.613 11.399 13.229 1.00 97.44 70 VAL A C 1
ATOM 584 O O . VAL A 1 70 ? -16.751 11.739 12.918 1.00 97.44 70 VAL A O 1
ATOM 587 N N . ASN A 1 71 ? -15.394 10.367 14.044 1.00 97.69 71 ASN A N 1
ATOM 588 C CA . ASN A 1 71 ? -16.476 9.564 14.591 1.00 97.69 71 ASN A CA 1
ATOM 589 C C . ASN A 1 71 ? -17.388 10.364 15.529 1.00 97.69 71 ASN A C 1
ATOM 591 O O . ASN A 1 71 ? -18.604 10.216 15.424 1.00 97.69 71 ASN A O 1
ATOM 595 N N . VAL A 1 72 ? -16.828 11.228 16.385 1.00 97.69 72 VAL A N 1
ATOM 596 C CA . VAL A 1 72 ? -17.606 12.149 17.234 1.00 97.69 72 VAL A CA 1
ATOM 597 C C . VAL A 1 72 ? -18.450 13.091 16.376 1.00 97.69 72 VAL A C 1
ATOM 599 O O . VAL A 1 72 ? -19.655 13.180 16.591 1.00 97.69 72 VAL A O 1
ATOM 602 N N . ILE A 1 73 ? -17.849 13.721 15.361 1.00 97.75 73 ILE A N 1
ATOM 603 C CA . ILE A 1 73 ? -18.552 14.630 14.436 1.00 97.75 73 ILE A CA 1
ATOM 604 C C . ILE A 1 73 ? -19.664 13.893 13.674 1.00 97.75 73 ILE A C 1
ATOM 606 O O . ILE A 1 73 ? -20.735 14.443 13.442 1.00 97.75 73 ILE A O 1
ATOM 610 N N . SER A 1 74 ? -19.432 12.630 13.313 1.00 97.25 74 SER A N 1
ATOM 611 C CA . SER A 1 74 ? -20.404 11.783 12.612 1.00 97.25 74 SER A CA 1
ATOM 612 C C . SER A 1 74 ? -21.443 11.115 13.525 1.00 97.25 74 SER A C 1
ATOM 614 O O . SER A 1 74 ? -22.161 10.228 13.068 1.00 97.25 74 SER A O 1
ATOM 616 N N . PHE A 1 75 ? -21.498 11.466 14.815 1.00 97.50 75 PHE A N 1
ATOM 617 C CA . PHE A 1 75 ? -22.395 10.853 15.806 1.00 97.50 75 PHE A CA 1
ATOM 618 C C . PHE A 1 75 ? -22.290 9.317 15.880 1.00 97.50 75 PHE A C 1
ATOM 620 O O . PHE A 1 75 ? -23.280 8.611 16.057 1.00 97.50 75 PHE A O 1
ATOM 627 N N . GLY A 1 76 ? -21.080 8.772 15.732 1.00 96.12 76 GLY A N 1
ATOM 628 C CA . GLY A 1 76 ? -20.832 7.329 15.800 1.00 96.12 76 GLY A CA 1
ATOM 629 C C . GLY A 1 76 ? -21.066 6.557 14.498 1.00 96.12 76 GLY A C 1
ATOM 630 O O . GLY A 1 76 ? -20.813 5.349 14.468 1.00 96.12 76 GLY A O 1
ATOM 631 N N . LEU A 1 77 ? -21.500 7.221 13.419 1.00 96.88 77 LEU A N 1
ATOM 632 C CA . LEU A 1 77 ? -21.782 6.576 12.133 1.00 96.88 77 LEU A CA 1
ATOM 633 C C . LEU A 1 77 ? -20.552 5.862 11.561 1.00 96.88 77 LEU A C 1
ATOM 635 O O . LEU A 1 77 ? -20.672 4.768 11.010 1.00 96.88 77 LEU A O 1
ATOM 639 N N . LEU A 1 78 ? -19.364 6.450 11.725 1.00 96.31 78 LEU A N 1
ATOM 640 C CA . LEU A 1 78 ? -18.122 5.876 11.213 1.00 96.31 78 LEU A CA 1
ATOM 641 C C . LEU A 1 78 ? -17.798 4.525 11.868 1.00 96.31 78 LEU A C 1
ATOM 643 O O . LEU A 1 78 ? -17.505 3.551 11.173 1.00 96.31 78 LEU A O 1
ATOM 647 N N . LYS A 1 79 ? -17.896 4.447 13.201 1.00 96.00 79 LYS A N 1
ATOM 648 C CA . LYS A 1 79 ? -17.716 3.200 13.950 1.00 96.00 79 LYS A CA 1
ATOM 649 C C . LYS A 1 79 ? -18.764 2.167 13.555 1.00 96.00 79 LYS A C 1
ATOM 651 O O . LYS A 1 79 ? -18.396 1.018 13.325 1.00 96.00 79 LYS A O 1
ATOM 656 N N . TRP A 1 80 ? -20.035 2.568 13.465 1.00 96.31 80 TRP A N 1
ATOM 657 C CA . TRP A 1 80 ? -21.119 1.676 13.051 1.00 96.31 80 TRP A CA 1
ATOM 658 C C . TRP A 1 80 ? -20.819 1.061 11.681 1.00 96.31 80 TRP A C 1
ATOM 660 O O . TRP A 1 80 ? -20.699 -0.159 11.573 1.00 96.31 80 TRP A O 1
ATOM 670 N N . PHE A 1 81 ? -20.560 1.896 10.671 1.00 96.62 81 PHE A N 1
ATOM 671 C CA . PHE A 1 81 ? -2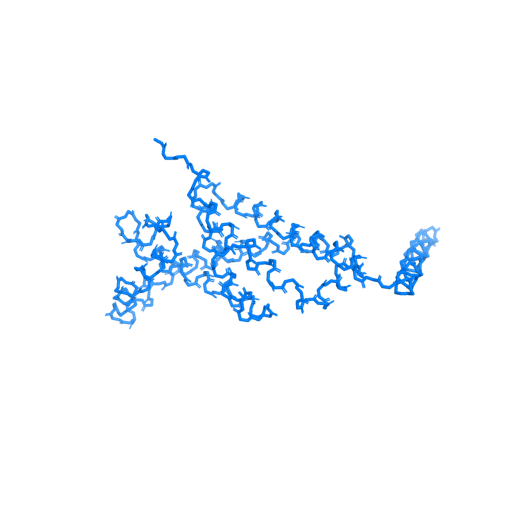0.280 1.442 9.309 1.00 96.62 81 PHE A CA 1
ATOM 672 C C . PHE A 1 81 ? -19.057 0.523 9.242 1.00 96.62 81 PHE A C 1
ATOM 674 O O . PHE A 1 81 ? -19.083 -0.511 8.570 1.00 96.62 81 PHE A O 1
ATOM 681 N N . TYR A 1 82 ? -18.000 0.856 9.985 1.00 96.25 82 TYR A N 1
ATOM 682 C CA . TYR A 1 82 ? -16.836 -0.010 10.104 1.00 96.25 82 TYR A CA 1
ATOM 683 C C . TYR A 1 82 ? -17.198 -1.377 10.692 1.00 96.25 82 TYR A C 1
ATOM 685 O O . TYR A 1 82 ? -16.904 -2.403 10.084 1.00 96.25 82 TYR A O 1
ATOM 693 N N . SER A 1 83 ? -17.849 -1.395 11.855 1.00 95.25 83 SER A N 1
ATOM 694 C CA . SER A 1 83 ? -18.148 -2.628 12.588 1.00 95.25 83 SER A CA 1
ATOM 695 C C . SER A 1 83 ? -19.146 -3.535 11.870 1.00 95.25 83 SER A C 1
ATOM 697 O O . SER A 1 83 ? -19.073 -4.751 12.011 1.00 95.25 83 SER A O 1
ATOM 699 N N . THR A 1 84 ? -20.055 -2.958 11.084 1.00 95.50 84 THR A N 1
ATOM 700 C CA . THR A 1 84 ? -21.111 -3.701 10.391 1.00 95.50 84 THR A CA 1
ATOM 701 C C . THR A 1 84 ? -20.692 -4.145 8.992 1.00 95.50 84 THR A C 1
ATOM 703 O O . THR A 1 84 ? -21.114 -5.209 8.551 1.00 95.50 84 THR A O 1
ATOM 706 N N . VAL A 1 85 ? -19.878 -3.352 8.286 1.00 95.94 85 VAL A N 1
ATOM 707 C CA . VAL A 1 85 ? -19.603 -3.570 6.856 1.00 95.94 85 VAL A CA 1
ATOM 708 C C . VAL A 1 85 ? -18.111 -3.701 6.573 1.00 95.94 85 VAL A C 1
ATOM 710 O O . VAL A 1 85 ? -17.661 -4.766 6.152 1.00 95.94 85 VAL A O 1
ATOM 713 N N . LEU A 1 86 ? -17.329 -2.634 6.781 1.00 95.94 86 LEU A N 1
ATOM 714 C CA . LEU A 1 86 ? -15.944 -2.595 6.289 1.00 95.94 86 LEU A CA 1
ATOM 715 C C . LEU A 1 86 ? -15.030 -3.602 6.990 1.00 95.94 86 LEU A C 1
ATOM 717 O O . LEU A 1 86 ? -14.258 -4.280 6.316 1.00 95.94 86 LEU A O 1
ATOM 721 N N . GLY A 1 87 ? -15.104 -3.686 8.319 1.00 95.38 87 GLY A N 1
ATOM 722 C CA . GLY A 1 87 ? -14.289 -4.588 9.130 1.00 95.38 87 GLY A CA 1
ATOM 723 C C . GLY A 1 87 ? -14.518 -6.053 8.751 1.00 95.38 87 GLY A C 1
ATOM 724 O O . GLY A 1 87 ? -13.565 -6.698 8.312 1.00 95.38 87 GLY A O 1
ATOM 725 N N . PRO A 1 88 ? -15.764 -6.565 8.824 1.00 95.38 88 PRO A N 1
ATOM 726 C CA . PRO A 1 88 ? -16.081 -7.939 8.429 1.00 95.38 88 PRO A CA 1
ATOM 727 C C . PRO A 1 88 ? -15.707 -8.265 6.977 1.00 95.38 88 PRO A C 1
ATOM 729 O O . PRO A 1 88 ? -15.153 -9.329 6.705 1.00 95.38 88 PRO A O 1
ATOM 732 N N . LEU A 1 89 ? -15.952 -7.344 6.036 1.00 95.25 89 LEU A N 1
ATOM 733 C CA . LEU A 1 89 ? -15.599 -7.551 4.631 1.00 95.25 89 LEU A CA 1
ATOM 734 C C . LEU A 1 89 ? -14.081 -7.639 4.431 1.00 95.25 89 LEU A C 1
ATOM 736 O O . LEU A 1 89 ? -13.601 -8.538 3.743 1.00 95.25 89 LEU A O 1
ATOM 740 N N . ALA A 1 90 ? -13.316 -6.723 5.027 1.00 94.88 90 ALA A N 1
ATOM 741 C CA . ALA A 1 90 ? -11.861 -6.744 4.935 1.00 94.88 90 ALA A CA 1
ATOM 742 C C . ALA A 1 90 ? -11.271 -7.998 5.597 1.00 94.88 90 ALA A C 1
ATOM 744 O O . ALA A 1 90 ? -10.321 -8.585 5.077 1.00 94.88 90 ALA A O 1
ATOM 745 N N . ASP A 1 91 ? -11.846 -8.439 6.712 1.00 93.25 91 ASP A N 1
ATOM 746 C CA . ASP A 1 91 ? -11.420 -9.645 7.416 1.00 93.25 91 ASP A CA 1
ATOM 747 C C . ASP A 1 91 ? -11.688 -10.923 6.605 1.00 93.25 91 ASP A C 1
ATOM 749 O O . ASP A 1 91 ? -10.832 -11.805 6.491 1.00 93.25 91 ASP A O 1
ATOM 753 N N . PHE A 1 92 ? -12.841 -10.987 5.940 1.00 91.75 92 PHE A N 1
ATOM 754 C CA . PHE A 1 92 ? -13.154 -12.046 4.986 1.00 91.75 92 PHE A CA 1
ATOM 755 C C . PHE A 1 92 ? -12.178 -12.056 3.800 1.00 91.75 92 PHE A C 1
ATOM 757 O O . PHE A 1 92 ? -11.566 -13.082 3.509 1.00 91.75 92 PHE A O 1
ATOM 764 N N . LEU A 1 93 ? -11.965 -10.906 3.150 1.00 89.44 93 LEU A N 1
ATOM 765 C CA . LEU A 1 93 ? -11.078 -10.786 1.984 1.00 89.44 93 LEU A CA 1
ATOM 766 C C . LEU A 1 93 ? -9.608 -11.081 2.306 1.00 89.44 93 LEU A C 1
ATOM 768 O O . LEU A 1 93 ? -8.847 -11.477 1.427 1.00 89.44 93 LEU A O 1
ATOM 772 N N . THR A 1 94 ? -9.201 -10.898 3.560 1.00 89.62 94 THR A N 1
ATOM 773 C CA . THR A 1 94 ? -7.844 -11.206 4.032 1.00 89.62 94 THR A CA 1
ATOM 774 C C . THR A 1 94 ? -7.721 -12.619 4.591 1.00 89.62 94 THR A C 1
ATOM 776 O O . THR A 1 94 ? -6.695 -12.949 5.185 1.00 89.62 94 THR A O 1
ATOM 779 N N . LEU A 1 95 ? -8.744 -13.464 4.401 1.00 90.38 95 LEU A N 1
ATOM 780 C CA . LEU A 1 95 ? -8.794 -14.844 4.891 1.00 90.38 95 LEU A CA 1
ATOM 781 C C . LEU A 1 95 ? -8.482 -14.933 6.394 1.00 90.38 95 LEU A C 1
ATOM 783 O O . LEU A 1 95 ? -7.797 -15.848 6.847 1.00 90.38 95 LEU A O 1
ATOM 787 N N . HIS A 1 96 ? -8.928 -13.925 7.147 1.00 90.38 96 HIS A N 1
ATOM 788 C CA . HIS A 1 96 ? -8.770 -13.791 8.595 1.00 90.38 96 HIS A CA 1
ATOM 789 C C . HIS A 1 96 ? -7.312 -13.662 9.076 1.00 90.38 96 HIS A C 1
ATOM 791 O O . HIS A 1 96 ? -7.041 -13.680 10.277 1.00 90.38 96 HIS A O 1
ATOM 797 N N . GLN A 1 97 ? -6.345 -13.445 8.174 1.00 88.62 97 GLN A N 1
ATOM 798 C CA . GLN A 1 97 ? -4.941 -13.212 8.551 1.00 88.62 97 GLN A CA 1
ATOM 799 C C . GLN A 1 97 ? -4.752 -11.944 9.385 1.00 88.62 97 GLN A C 1
ATOM 801 O O . GLN A 1 97 ? -3.832 -11.863 10.205 1.00 88.62 97 GLN A O 1
ATOM 806 N N . LEU A 1 98 ? -5.604 -10.949 9.134 1.00 91.56 98 LEU A N 1
ATOM 807 C CA . LEU A 1 98 ? -5.619 -9.654 9.804 1.00 91.56 98 LEU A CA 1
ATOM 808 C C . LEU A 1 98 ? -6.728 -9.554 10.864 1.00 91.56 98 LEU A C 1
ATOM 810 O O . LEU A 1 98 ? -6.920 -8.471 11.415 1.00 91.56 98 LEU A O 1
ATOM 814 N N . HIS A 1 99 ? -7.408 -10.658 11.200 1.00 92.31 99 HIS A N 1
ATOM 815 C CA . HIS A 1 99 ? -8.569 -10.671 12.099 1.00 92.31 99 HIS A CA 1
ATOM 816 C C . HIS A 1 99 ? -8.312 -9.976 13.426 1.00 92.31 99 HIS A C 1
ATOM 818 O O . HIS A 1 99 ? -9.117 -9.172 13.884 1.00 92.31 99 HIS A O 1
ATOM 824 N N . VAL A 1 100 ? -7.151 -10.222 14.022 1.00 91.50 100 VAL A N 1
ATOM 825 C CA . VAL A 1 100 ? -6.751 -9.594 15.283 1.00 91.50 100 VAL A CA 1
ATOM 826 C C . VAL A 1 100 ? -6.778 -8.058 15.189 1.00 91.50 100 VAL A C 1
ATOM 828 O O . VAL A 1 100 ? -7.240 -7.396 16.114 1.00 91.50 100 VAL A O 1
ATOM 831 N N . TYR A 1 101 ? -6.366 -7.488 14.054 1.00 92.75 101 TYR A N 1
ATOM 832 C CA . TYR A 1 101 ? -6.296 -6.039 13.835 1.00 92.75 101 TYR A CA 1
ATOM 833 C C . TYR A 1 101 ? -7.599 -5.442 13.273 1.00 92.75 101 TYR A C 1
ATOM 835 O O . TYR A 1 101 ? -7.850 -4.252 13.457 1.00 92.75 101 TYR A O 1
ATOM 843 N N . LEU A 1 102 ? -8.426 -6.248 12.596 1.00 93.75 102 LEU A N 1
ATOM 844 C CA . LEU A 1 102 ? -9.672 -5.819 11.944 1.00 93.75 102 LEU A CA 1
ATOM 845 C C . LEU A 1 102 ? -10.930 -6.054 12.799 1.00 93.75 102 LEU A C 1
ATOM 847 O O . LEU A 1 102 ? -11.887 -5.288 12.723 1.00 93.75 102 LEU A O 1
ATOM 851 N N . SER A 1 103 ? -10.963 -7.076 13.647 1.00 85.00 103 SER A N 1
ATOM 852 C CA . SER A 1 103 ? -12.187 -7.465 14.370 1.00 85.00 103 SER A CA 1
ATOM 853 C C . SER A 1 103 ? -12.545 -6.559 15.550 1.00 85.00 103 SER A C 1
ATOM 855 O O . SER A 1 103 ? -13.643 -6.661 16.089 1.00 85.00 103 SER A O 1
ATOM 857 N N . GLY A 1 104 ? -11.650 -5.665 15.979 1.00 66.50 104 GLY A N 1
ATOM 858 C CA . GLY A 1 104 ? -11.917 -4.778 17.113 1.00 66.50 104 GLY A CA 1
ATOM 859 C C . GLY A 1 104 ? -11.819 -5.453 18.495 1.00 66.50 104 GLY A C 1
ATOM 860 O O . GLY A 1 104 ? -12.052 -4.791 19.504 1.00 66.50 104 GLY A O 1
ATOM 861 N N . THR A 1 105 ? -11.527 -6.760 18.550 1.00 69.31 105 THR A N 1
ATOM 862 C CA . THR A 1 105 ? -11.573 -7.571 19.783 1.00 69.31 105 THR A CA 1
ATOM 863 C C . THR A 1 105 ? -10.310 -7.431 20.627 1.00 69.31 105 THR A C 1
ATOM 865 O O . THR A 1 105 ? -10.388 -7.259 21.840 1.00 69.31 105 THR A O 1
ATOM 868 N N . GLN A 1 106 ? -9.144 -7.473 19.984 1.00 71.50 106 GLN A N 1
ATOM 869 C CA . GLN A 1 106 ? -7.842 -7.325 20.636 1.00 71.50 106 GLN A CA 1
ATOM 870 C C . GLN A 1 106 ? -7.257 -5.918 20.455 1.00 71.50 106 GLN A C 1
ATOM 872 O O . GLN A 1 106 ? -6.548 -5.415 21.323 1.00 71.50 106 GLN A O 1
ATOM 877 N N . TYR A 1 107 ? -7.575 -5.271 19.335 1.00 78.38 107 TYR A N 1
ATOM 878 C CA . TYR A 1 107 ? -7.177 -3.902 19.020 1.00 78.38 107 TYR A CA 1
ATOM 879 C C . TYR A 1 107 ? -8.421 -3.043 18.793 1.00 78.38 107 TYR A C 1
ATOM 881 O O . TYR A 1 107 ? -9.461 -3.558 18.407 1.00 78.38 107 TYR A O 1
ATOM 889 N N . SER A 1 108 ? -8.333 -1.728 19.010 1.00 85.69 108 SER A N 1
ATOM 890 C CA . SER A 1 108 ? -9.467 -0.818 18.790 1.00 85.69 108 SER A CA 1
ATOM 891 C C . SER A 1 108 ? -9.935 -0.837 17.328 1.00 85.69 108 SER A C 1
ATOM 893 O O . SER A 1 108 ? -9.108 -0.859 16.420 1.00 85.69 108 SER A O 1
ATOM 895 N N . TRP A 1 109 ? -11.247 -0.721 17.084 1.00 94.56 109 TRP A N 1
ATOM 896 C CA . TRP A 1 109 ? -11.836 -0.527 15.743 1.00 94.56 109 TRP A CA 1
ATOM 897 C C . TRP A 1 109 ? -11.180 0.626 14.955 1.00 94.56 109 TRP A C 1
ATOM 899 O O . TRP A 1 109 ? -11.148 0.614 13.727 1.00 94.56 109 TRP A O 1
ATOM 909 N N . VAL A 1 110 ? -10.607 1.598 15.673 1.00 96.06 110 VAL A N 1
ATOM 910 C CA . VAL A 1 110 ? -9.815 2.703 15.122 1.00 96.06 110 VAL A CA 1
ATOM 911 C C . VAL A 1 110 ? -8.596 2.194 14.351 1.00 96.06 110 VAL A C 1
ATOM 913 O O . VAL A 1 110 ? -8.313 2.705 13.274 1.00 96.06 110 VAL A O 1
ATOM 916 N N . VAL A 1 111 ? -7.898 1.176 14.867 1.00 96.38 111 VAL A N 1
ATOM 917 C CA . VAL A 1 111 ? -6.708 0.582 14.232 1.00 96.38 111 VAL A CA 1
ATOM 918 C C . VAL A 1 111 ? -7.086 -0.053 12.902 1.00 96.38 111 VAL A C 1
ATOM 920 O O . VAL A 1 111 ? -6.455 0.221 11.882 1.00 96.38 111 VAL A O 1
ATOM 923 N N . GLY A 1 112 ? -8.138 -0.869 12.891 1.00 96.19 112 GLY A N 1
ATOM 924 C CA . GLY A 1 112 ? -8.560 -1.534 11.667 1.00 96.19 112 GLY A CA 1
ATOM 925 C C . GLY A 1 112 ? -9.121 -0.557 10.631 1.00 96.19 112 GLY A C 1
ATOM 926 O O . GLY A 1 112 ? -8.808 -0.678 9.448 1.00 96.19 112 GLY A O 1
ATOM 927 N N . LEU A 1 113 ? -9.851 0.486 11.044 1.00 96.81 113 LEU A N 1
ATOM 928 C CA . LEU A 1 113 ? -10.298 1.522 10.109 1.00 96.81 113 LEU A CA 1
ATOM 929 C C . LEU A 1 113 ? -9.134 2.388 9.591 1.00 96.81 113 LEU A C 1
ATOM 931 O O . LEU A 1 113 ? -9.121 2.748 8.412 1.00 96.81 113 LEU A O 1
ATOM 935 N N . ALA A 1 114 ? -8.139 2.695 10.427 1.00 97.69 114 ALA A N 1
ATOM 936 C CA . ALA A 1 114 ? -6.914 3.382 10.013 1.00 97.69 114 ALA A CA 1
ATOM 937 C C . ALA A 1 114 ? -6.147 2.567 8.966 1.00 97.69 114 ALA A C 1
ATOM 939 O O . ALA A 1 114 ? -5.696 3.114 7.960 1.00 97.69 114 ALA A O 1
ATOM 940 N N . LEU A 1 115 ? -6.062 1.249 9.149 1.00 97.38 115 LEU A N 1
ATOM 941 C CA . LEU A 1 115 ? -5.482 0.335 8.168 1.00 97.38 115 LEU A CA 1
ATOM 942 C C . LEU A 1 115 ? -6.271 0.348 6.854 1.00 97.38 115 LEU A C 1
ATOM 9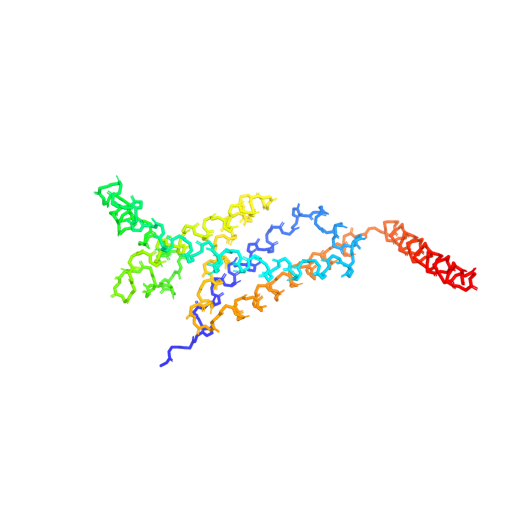44 O O . LEU A 1 115 ? -5.679 0.527 5.794 1.00 97.38 115 LEU A O 1
ATOM 948 N N . ILE A 1 116 ? -7.600 0.196 6.894 1.00 97.19 116 ILE A N 1
ATOM 949 C CA . ILE A 1 116 ? -8.422 0.153 5.671 1.00 97.19 116 ILE A CA 1
ATOM 950 C C . ILE A 1 116 ? -8.333 1.478 4.904 1.00 97.19 116 ILE A C 1
ATOM 952 O O . ILE A 1 116 ? -8.198 1.469 3.681 1.00 97.19 116 ILE A O 1
ATOM 956 N N . SER A 1 117 ? -8.397 2.612 5.605 1.00 97.69 117 SER A N 1
ATOM 957 C CA . SER A 1 117 ? -8.342 3.945 4.992 1.00 97.69 117 SER A CA 1
ATOM 958 C C . SER A 1 117 ? -6.980 4.244 4.364 1.00 97.69 117 SER A C 1
ATOM 960 O O . SER A 1 117 ? -6.917 4.600 3.188 1.00 97.69 117 SER A O 1
ATOM 962 N N . SER A 1 118 ? -5.886 4.029 5.098 1.00 97.88 118 SER A N 1
ATOM 963 C CA . SER A 1 118 ? -4.525 4.202 4.570 1.00 97.88 118 SER A CA 1
ATOM 964 C C . SER A 1 118 ? -4.227 3.244 3.410 1.00 97.88 118 SER A C 1
ATOM 966 O O . SER A 1 118 ? -3.660 3.665 2.398 1.00 97.88 118 SER A O 1
ATOM 968 N N . ASN A 1 119 ? -4.690 1.991 3.484 1.00 97.50 119 ASN A N 1
ATOM 969 C CA . ASN A 1 119 ? -4.587 1.042 2.377 1.00 97.50 119 ASN A CA 1
ATOM 970 C C . ASN A 1 119 ? -5.454 1.442 1.169 1.00 97.50 119 ASN A C 1
ATOM 972 O O . ASN A 1 119 ? -5.073 1.217 0.022 1.00 97.50 119 ASN A O 1
ATOM 976 N N . GLY A 1 120 ? -6.606 2.075 1.403 1.00 97.06 120 GLY A N 1
ATOM 977 C CA . GLY A 1 120 ? -7.433 2.672 0.356 1.00 97.06 120 GLY A CA 1
ATOM 978 C C . GLY A 1 120 ? -6.678 3.744 -0.434 1.00 97.06 120 GLY A C 1
ATOM 979 O O . GLY A 1 120 ? -6.725 3.737 -1.665 1.00 97.06 120 GLY A O 1
ATOM 980 N N . SER A 1 121 ? -5.920 4.600 0.257 1.00 97.19 121 SER A N 1
ATOM 981 C CA . SER A 1 121 ? -5.040 5.592 -0.374 1.00 97.19 121 SER A CA 1
ATOM 982 C C . SER A 1 121 ? -3.879 4.942 -1.133 1.00 97.19 121 SER A C 1
ATOM 984 O O . SER A 1 121 ? -3.595 5.349 -2.258 1.00 97.19 121 SER A O 1
ATOM 986 N N . PHE A 1 122 ? -3.248 3.903 -0.570 1.00 95.50 122 PHE A N 1
ATOM 987 C CA . PHE A 1 122 ? -2.193 3.137 -1.250 1.00 95.50 122 PHE A CA 1
ATOM 988 C C . PHE A 1 122 ? -2.699 2.537 -2.566 1.00 95.50 122 PHE A C 1
ATOM 990 O O . PHE A 1 122 ? -2.124 2.767 -3.630 1.00 95.50 122 PHE A O 1
ATOM 997 N N . ARG A 1 123 ? -3.837 1.840 -2.510 1.00 95.19 123 ARG A N 1
ATOM 998 C CA . ARG A 1 123 ? -4.533 1.288 -3.675 1.00 95.19 123 ARG A CA 1
ATOM 999 C C . ARG A 1 123 ? -4.823 2.364 -4.721 1.00 95.19 123 ARG A C 1
ATOM 1001 O O . ARG A 1 123 ? -4.614 2.151 -5.912 1.00 95.19 123 ARG A O 1
ATOM 1008 N N . ASP A 1 124 ? -5.302 3.528 -4.295 1.00 95.19 124 ASP A N 1
ATOM 1009 C CA . ASP A 1 124 ? -5.648 4.618 -5.205 1.00 95.19 124 ASP A CA 1
ATOM 1010 C C . ASP A 1 124 ? -4.430 5.246 -5.889 1.00 95.19 124 ASP A C 1
ATOM 1012 O O . ASP A 1 124 ? -4.536 5.632 -7.057 1.00 95.19 124 ASP A O 1
ATOM 1016 N N . GLY A 1 125 ? -3.267 5.239 -5.232 1.00 89.75 125 GLY A N 1
ATOM 1017 C CA . GLY A 1 125 ? -1.982 5.559 -5.857 1.00 89.75 125 GLY A CA 1
ATOM 1018 C C . GLY A 1 125 ? -1.645 4.651 -7.044 1.00 89.75 125 GLY A C 1
ATOM 1019 O O . GLY A 1 125 ? -0.917 5.063 -7.937 1.00 89.75 125 GLY A O 1
ATOM 1020 N N . HIS A 1 126 ? -2.247 3.460 -7.118 1.00 88.50 126 HIS A N 1
ATOM 1021 C CA . HIS A 1 126 ? -1.989 2.438 -8.134 1.00 88.50 126 HIS A CA 1
ATOM 1022 C C . HIS A 1 126 ? -3.061 2.370 -9.238 1.00 88.50 126 HIS A C 1
ATOM 1024 O O . HIS A 1 126 ? -3.047 1.460 -10.067 1.00 88.50 126 HIS A O 1
ATOM 1030 N N . LYS A 1 127 ? -3.974 3.352 -9.329 1.00 88.25 127 LYS A N 1
ATOM 1031 C CA . LYS A 1 127 ? -5.007 3.418 -10.392 1.00 88.25 127 LYS A CA 1
ATOM 1032 C C . LYS A 1 127 ? -4.436 3.385 -11.815 1.00 88.25 127 LYS A C 1
ATOM 1034 O O . LYS A 1 127 ? -5.096 2.891 -12.728 1.00 88.25 127 LYS A O 1
ATOM 1039 N N . TYR A 1 128 ? -3.209 3.873 -12.009 1.00 82.44 128 TYR A N 1
ATOM 1040 C CA . TYR A 1 128 ? -2.516 3.858 -13.303 1.00 82.44 128 TYR A CA 1
ATOM 1041 C C . TYR A 1 128 ? -2.230 2.438 -13.827 1.00 82.44 128 TYR A C 1
ATOM 1043 O O . TYR A 1 128 ? -1.938 2.273 -15.009 1.00 82.44 128 TYR A O 1
ATOM 1051 N N . GLN A 1 129 ? -2.343 1.414 -12.974 1.00 79.38 129 GLN A N 1
ATOM 1052 C CA . GLN A 1 129 ? -2.177 0.002 -13.326 1.00 79.38 129 GLN A CA 1
ATOM 1053 C C . GLN A 1 129 ? -3.471 -0.638 -13.869 1.00 79.38 129 GLN A C 1
ATOM 1055 O O . GLN A 1 129 ? -3.567 -1.853 -14.025 1.00 79.38 129 GLN A O 1
ATOM 1060 N N . GLY A 1 130 ? -4.508 0.162 -14.139 1.00 82.81 130 GLY A N 1
ATOM 1061 C CA . GLY A 1 130 ? -5.809 -0.331 -14.585 1.00 82.81 130 GLY A CA 1
ATOM 1062 C C . GLY A 1 130 ? -6.599 -1.027 -13.472 1.00 82.81 130 GLY A C 1
ATOM 1063 O O . GLY A 1 130 ? -6.194 -1.060 -12.315 1.00 82.81 130 GLY A O 1
ATOM 1064 N N . ARG A 1 131 ? -7.768 -1.584 -13.813 1.00 85.62 131 ARG A N 1
ATOM 1065 C CA . ARG A 1 131 ? -8.715 -2.132 -12.818 1.00 85.62 131 ARG A CA 1
ATOM 1066 C C . ARG A 1 131 ? -8.156 -3.330 -12.049 1.00 85.62 131 ARG A C 1
ATOM 1068 O O . ARG A 1 131 ? -8.344 -3.407 -10.840 1.00 85.62 131 ARG A O 1
ATOM 1075 N N . LEU A 1 132 ? -7.473 -4.241 -12.748 1.00 82.00 132 LEU A N 1
ATOM 1076 C CA . LEU A 1 132 ? -6.872 -5.425 -12.129 1.00 82.00 132 LEU A CA 1
ATOM 1077 C C . LEU A 1 132 ? -5.694 -5.044 -11.230 1.00 82.00 132 LEU A C 1
ATOM 1079 O O . LEU A 1 132 ? -5.660 -5.483 -10.087 1.00 82.00 132 LEU A O 1
ATOM 1083 N N . GLY A 1 133 ? -4.787 -4.180 -11.699 1.00 80.75 133 GLY A N 1
ATOM 1084 C CA . GLY A 1 133 ? -3.675 -3.684 -10.885 1.00 80.75 133 GLY A CA 1
ATOM 1085 C C . GLY A 1 133 ? -4.148 -2.881 -9.672 1.00 80.75 133 GLY A C 1
ATOM 1086 O O . GLY A 1 133 ? -3.658 -3.085 -8.569 1.00 80.75 133 GLY A O 1
ATOM 1087 N N . TRP A 1 134 ? -5.185 -2.055 -9.834 1.00 86.75 134 TRP A N 1
ATOM 1088 C CA . TRP A 1 134 ? -5.815 -1.330 -8.729 1.00 86.75 134 TRP A CA 1
ATOM 1089 C C . TRP A 1 134 ? -6.427 -2.271 -7.685 1.00 86.75 134 TRP A C 1
ATOM 1091 O O . TRP A 1 134 ? -6.177 -2.101 -6.497 1.00 86.75 134 TRP A O 1
ATOM 1101 N N . ALA A 1 135 ? -7.188 -3.290 -8.095 1.00 86.88 135 ALA A N 1
ATOM 1102 C CA . ALA A 1 135 ? -7.720 -4.281 -7.157 1.00 86.88 135 ALA A CA 1
ATOM 1103 C C . ALA A 1 135 ? -6.589 -5.064 -6.469 1.00 86.88 135 ALA A C 1
ATOM 1105 O O . ALA A 1 135 ? -6.617 -5.264 -5.255 1.00 86.88 135 ALA A O 1
ATOM 1106 N N . TRP A 1 136 ? -5.564 -5.446 -7.232 1.00 84.50 136 TRP A N 1
ATOM 1107 C CA . TRP A 1 136 ? -4.398 -6.171 -6.741 1.00 84.50 136 TRP A CA 1
ATOM 1108 C C . TRP A 1 136 ? -3.586 -5.363 -5.715 1.00 84.50 136 TRP A C 1
ATOM 1110 O O . TRP A 1 136 ? -3.210 -5.890 -4.668 1.00 84.50 136 TRP A O 1
ATOM 1120 N N . ALA A 1 137 ? -3.408 -4.061 -5.945 1.00 89.50 137 ALA A N 1
ATOM 1121 C CA . ALA A 1 137 ? -2.721 -3.158 -5.026 1.00 89.50 137 ALA A CA 1
ATOM 1122 C C . ALA A 1 137 ? -3.387 -3.115 -3.643 1.00 89.50 137 ALA A C 1
ATOM 1124 O O . ALA A 1 137 ? -2.693 -3.004 -2.633 1.00 89.50 137 ALA A O 1
ATOM 1125 N N . TRP A 1 138 ? -4.714 -3.272 -3.572 1.00 93.50 138 TRP A N 1
ATOM 1126 C CA . TRP A 1 138 ? -5.406 -3.368 -2.288 1.00 93.50 138 TRP A CA 1
ATOM 1127 C C . TRP A 1 138 ? -4.935 -4.590 -1.490 1.00 93.50 138 TRP A C 1
ATOM 1129 O O . TRP A 1 138 ? -4.565 -4.442 -0.327 1.00 93.50 138 TRP A O 1
ATOM 1139 N N . PHE A 1 139 ? -4.885 -5.775 -2.109 1.00 89.94 139 PHE A N 1
ATOM 1140 C CA . PHE A 1 139 ? -4.442 -7.009 -1.447 1.00 89.94 139 PHE A CA 1
ATOM 1141 C C . PHE A 1 139 ? -2.961 -6.963 -1.069 1.00 89.94 139 PHE A C 1
ATOM 1143 O O . PHE A 1 139 ? -2.625 -7.274 0.075 1.00 89.94 139 PHE A O 1
ATOM 1150 N N . CYS A 1 140 ? -2.090 -6.513 -1.981 1.00 89.50 140 CYS A N 1
ATOM 1151 C CA . CYS A 1 140 ? -0.674 -6.277 -1.681 1.00 89.50 140 CYS A CA 1
ATOM 1152 C C . CYS A 1 140 ? -0.513 -5.396 -0.448 1.00 89.50 140 CYS A C 1
ATOM 1154 O O . CYS A 1 140 ? 0.265 -5.707 0.453 1.00 89.50 140 CYS A O 1
ATOM 1156 N N . GLY A 1 141 ? -1.277 -4.307 -0.381 1.00 94.00 141 GLY A N 1
ATOM 1157 C CA . GLY A 1 141 ? -1.139 -3.380 0.718 1.00 94.00 141 GLY A CA 1
ATOM 1158 C C . GLY A 1 141 ? -1.641 -3.926 2.056 1.00 94.00 141 GLY A C 1
ATOM 1159 O O . GLY A 1 141 ? -0.996 -3.657 3.070 1.00 94.00 141 GLY A O 1
ATOM 1160 N N . MET A 1 142 ? -2.681 -4.771 2.067 1.00 94.31 142 MET A N 1
ATOM 1161 C CA . MET A 1 142 ? -3.094 -5.517 3.268 1.00 94.31 142 MET A CA 1
ATOM 1162 C C . MET A 1 142 ? -1.996 -6.486 3.734 1.00 94.31 142 MET A C 1
ATOM 1164 O O . MET A 1 142 ? -1.710 -6.565 4.928 1.00 94.31 142 MET A O 1
ATOM 1168 N N . VAL A 1 143 ? -1.337 -7.197 2.810 1.00 92.12 143 VAL A N 1
ATOM 1169 C CA . VAL A 1 143 ? -0.208 -8.086 3.140 1.00 92.12 143 VAL A CA 1
ATOM 1170 C C . VAL A 1 143 ? 0.957 -7.294 3.739 1.00 92.12 143 VAL A C 1
ATOM 1172 O O . VAL A 1 143 ? 1.540 -7.728 4.729 1.00 92.12 143 VAL A O 1
ATOM 1175 N N . LEU A 1 144 ? 1.267 -6.107 3.214 1.00 94.50 144 LEU A N 1
ATOM 1176 C CA . LEU A 1 144 ? 2.310 -5.245 3.783 1.00 94.50 144 LEU A CA 1
ATOM 1177 C C . LEU A 1 144 ? 1.954 -4.756 5.196 1.00 94.50 144 LEU A C 1
ATOM 1179 O O . LEU A 1 144 ? 2.822 -4.754 6.067 1.00 94.50 144 LEU A O 1
ATOM 1183 N N . PHE A 1 145 ? 0.684 -4.442 5.477 1.00 95.94 145 PHE A N 1
ATOM 1184 C CA . PHE A 1 145 ? 0.226 -4.171 6.848 1.00 95.94 145 PHE A CA 1
ATOM 1185 C C . PHE A 1 145 ? 0.381 -5.385 7.772 1.00 95.94 145 PHE A C 1
ATOM 1187 O O . PHE A 1 145 ? 0.819 -5.237 8.912 1.00 95.94 145 PHE A O 1
ATOM 1194 N N . LEU A 1 146 ? 0.075 -6.590 7.285 1.00 93.06 146 LEU A N 1
ATOM 1195 C CA . LEU A 1 146 ? 0.280 -7.828 8.038 1.00 93.06 146 LEU A CA 1
ATOM 1196 C C . LEU A 1 146 ? 1.760 -8.037 8.387 1.00 93.06 146 LEU A C 1
ATOM 1198 O O . LEU A 1 146 ? 2.078 -8.380 9.526 1.00 93.06 146 LEU A O 1
ATOM 1202 N N . VAL A 1 147 ? 2.660 -7.810 7.426 1.00 93.69 147 VAL A N 1
ATOM 1203 C CA . VAL A 1 147 ? 4.112 -7.870 7.648 1.00 93.69 147 VAL A CA 1
ATOM 1204 C C . VAL A 1 147 ? 4.536 -6.806 8.657 1.00 93.69 147 VAL A C 1
ATOM 1206 O O . VAL A 1 147 ? 5.236 -7.137 9.612 1.00 93.69 147 VAL A O 1
ATOM 1209 N N . MET A 1 148 ? 4.071 -5.563 8.505 1.00 95.94 148 MET A N 1
ATOM 1210 C CA . MET A 1 148 ? 4.394 -4.471 9.424 1.00 95.94 148 MET A CA 1
ATOM 1211 C C . MET A 1 148 ? 3.977 -4.793 10.859 1.00 95.94 148 MET A C 1
ATOM 1213 O O . MET A 1 148 ? 4.778 -4.632 11.775 1.00 95.94 148 MET A O 1
ATOM 1217 N N . PHE A 1 149 ? 2.746 -5.251 11.085 1.00 93.94 149 PHE A N 1
ATOM 1218 C CA . PHE A 1 149 ? 2.281 -5.512 12.446 1.00 93.94 149 PHE A CA 1
ATOM 1219 C C . PHE A 1 149 ? 2.982 -6.693 13.117 1.00 93.94 149 PHE A C 1
ATOM 1221 O O . PHE A 1 149 ? 3.053 -6.735 14.343 1.00 93.94 149 PHE A O 1
ATOM 1228 N N . ARG A 1 150 ? 3.495 -7.650 12.337 1.00 91.25 150 ARG A N 1
ATOM 1229 C CA . ARG A 1 150 ? 4.189 -8.829 12.872 1.00 91.25 150 ARG A CA 1
ATOM 1230 C C . ARG A 1 150 ? 5.691 -8.625 13.038 1.00 91.25 150 ARG A C 1
ATOM 1232 O O . ARG A 1 150 ? 6.261 -9.137 13.994 1.00 91.25 150 ARG A O 1
ATOM 1239 N N . TYR A 1 151 ? 6.324 -7.912 12.110 1.00 93.56 151 TYR A N 1
ATOM 1240 C CA . TYR A 1 151 ? 7.785 -7.842 11.984 1.00 93.56 151 TYR A CA 1
ATOM 1241 C C . TYR A 1 151 ? 8.335 -6.409 11.974 1.00 93.56 151 TYR A C 1
ATOM 1243 O O . TYR A 1 151 ? 9.547 -6.211 11.942 1.00 93.56 151 TYR A O 1
ATOM 1251 N N . GLY A 1 152 ? 7.463 -5.405 12.019 1.00 95.44 152 GLY A N 1
ATOM 1252 C CA . GLY A 1 152 ? 7.824 -3.993 12.020 1.00 95.44 152 GLY A CA 1
ATOM 1253 C C . GLY A 1 152 ? 7.898 -3.366 10.627 1.00 95.44 152 GLY A C 1
ATOM 1254 O O . GLY A 1 152 ? 7.903 -4.034 9.591 1.00 95.44 152 GLY A O 1
ATOM 1255 N N . LEU A 1 153 ? 7.974 -2.035 10.613 1.00 96.94 153 LEU A N 1
ATOM 1256 C CA . LEU A 1 153 ? 7.967 -1.220 9.395 1.00 96.94 153 LEU A CA 1
ATOM 1257 C C . LEU A 1 153 ? 9.132 -1.544 8.448 1.00 96.94 153 LEU A C 1
ATOM 1259 O O . LEU A 1 153 ? 8.928 -1.650 7.242 1.00 96.94 153 LEU A O 1
ATOM 1263 N N . PHE A 1 154 ? 10.335 -1.770 8.983 1.00 96.81 154 PHE A N 1
ATOM 1264 C CA . PHE A 1 154 ? 11.506 -2.110 8.169 1.00 96.81 154 PHE A CA 1
ATOM 1265 C C . PHE A 1 154 ? 11.341 -3.434 7.414 1.00 96.81 154 PHE A C 1
ATOM 1267 O O . PHE A 1 154 ? 11.793 -3.553 6.276 1.00 96.81 154 PHE A O 1
ATOM 1274 N N . ALA A 1 155 ? 10.648 -4.413 8.003 1.00 94.25 155 ALA A N 1
ATOM 1275 C CA . ALA A 1 155 ? 10.341 -5.661 7.316 1.00 94.25 155 ALA A CA 1
ATOM 1276 C C . ALA A 1 155 ? 9.360 -5.436 6.154 1.00 94.25 155 ALA A C 1
ATOM 1278 O O . ALA A 1 155 ? 9.563 -5.984 5.073 1.00 94.25 155 ALA A O 1
ATOM 1279 N N . ALA A 1 156 ? 8.339 -4.591 6.339 1.00 95.06 156 ALA A N 1
ATOM 1280 C CA . ALA A 1 156 ? 7.412 -4.228 5.265 1.00 95.06 156 ALA A CA 1
ATOM 1281 C C . ALA A 1 156 ? 8.128 -3.495 4.116 1.00 95.06 156 ALA A C 1
ATOM 1283 O O . ALA A 1 156 ? 7.943 -3.863 2.958 1.00 95.06 156 ALA A O 1
ATOM 1284 N N . MET A 1 157 ? 9.022 -2.548 4.430 1.00 95.75 157 MET A N 1
ATOM 1285 C CA . MET A 1 157 ? 9.882 -1.877 3.441 1.00 95.75 157 MET A CA 1
ATOM 1286 C C . MET A 1 157 ? 10.714 -2.875 2.644 1.00 95.75 157 MET A C 1
ATOM 1288 O O . MET A 1 157 ? 10.742 -2.817 1.418 1.00 95.75 157 MET A O 1
ATOM 1292 N N . PHE A 1 158 ? 11.375 -3.807 3.332 1.00 94.00 158 PHE A N 1
ATOM 1293 C CA . PHE A 1 158 ? 12.194 -4.822 2.682 1.00 94.00 158 PHE A CA 1
ATOM 1294 C C . PHE A 1 158 ? 11.363 -5.701 1.740 1.00 94.00 158 PHE A C 1
ATOM 1296 O O . PHE A 1 158 ? 11.720 -5.859 0.574 1.00 94.00 158 PHE A O 1
ATOM 1303 N N . VAL A 1 159 ? 10.218 -6.212 2.207 1.00 91.38 159 VAL A N 1
ATOM 1304 C CA . VAL A 1 159 ? 9.310 -7.031 1.389 1.00 91.38 159 VAL A CA 1
ATOM 1305 C C . VAL A 1 159 ? 8.796 -6.250 0.177 1.00 91.38 159 VAL A C 1
ATOM 1307 O O . VAL A 1 159 ? 8.775 -6.795 -0.927 1.00 91.38 159 VAL A O 1
ATOM 1310 N N . HIS A 1 160 ? 8.438 -4.976 0.344 1.00 92.44 160 HIS A N 1
ATOM 1311 C CA . HIS A 1 160 ? 7.985 -4.131 -0.758 1.00 92.44 160 HIS A CA 1
ATOM 1312 C C . HIS A 1 160 ? 9.106 -3.881 -1.784 1.00 92.44 160 HIS A C 1
ATOM 1314 O O . HIS A 1 160 ? 8.892 -4.052 -2.984 1.00 92.44 160 HIS A O 1
ATOM 1320 N N . CYS A 1 161 ? 10.329 -3.587 -1.334 1.00 90.81 161 CYS A N 1
ATOM 1321 C CA . CYS A 1 161 ? 11.501 -3.482 -2.208 1.00 90.81 161 CYS A CA 1
ATOM 1322 C C . CYS A 1 161 ? 11.743 -4.774 -3.001 1.00 90.81 161 CYS A C 1
ATOM 1324 O O . CYS A 1 161 ? 11.960 -4.718 -4.211 1.00 90.81 161 CYS A O 1
ATOM 1326 N N . CYS A 1 162 ? 11.678 -5.940 -2.348 1.00 87.81 162 CYS A N 1
ATOM 1327 C CA . CYS A 1 162 ? 11.826 -7.237 -3.012 1.00 87.81 162 CYS A CA 1
ATOM 1328 C C . CYS A 1 162 ? 10.732 -7.476 -4.057 1.00 87.81 162 CYS A C 1
ATOM 1330 O O . CYS A 1 162 ? 11.031 -7.937 -5.158 1.00 87.81 162 CYS A O 1
ATOM 1332 N N . TYR A 1 163 ? 9.483 -7.132 -3.739 1.00 85.56 163 TYR A N 1
ATOM 1333 C CA . TYR A 1 163 ? 8.370 -7.224 -4.678 1.00 85.56 163 TYR A CA 1
ATOM 1334 C C . TYR A 1 163 ? 8.599 -6.330 -5.903 1.00 85.56 163 TYR A C 1
ATOM 1336 O O . TYR A 1 163 ? 8.553 -6.814 -7.032 1.00 85.56 163 TYR A O 1
ATOM 1344 N N . ASN A 1 164 ? 8.941 -5.055 -5.708 1.00 83.62 164 ASN A N 1
ATOM 1345 C CA . ASN A 1 164 ? 9.184 -4.134 -6.818 1.00 83.62 164 ASN A CA 1
ATOM 1346 C C . ASN A 1 164 ? 10.409 -4.530 -7.651 1.00 83.62 164 ASN A C 1
ATOM 1348 O O . ASN A 1 164 ? 10.372 -4.422 -8.877 1.00 83.62 164 ASN A O 1
ATOM 1352 N N . LEU A 1 165 ? 11.458 -5.063 -7.019 1.00 84.62 165 LEU A N 1
ATOM 1353 C CA . LEU A 1 165 ? 12.603 -5.635 -7.725 1.00 84.62 165 LEU A CA 1
ATOM 1354 C C . LEU A 1 165 ? 12.188 -6.832 -8.589 1.00 84.62 165 LEU A C 1
ATOM 1356 O O . LEU A 1 165 ? 12.589 -6.912 -9.749 1.00 84.62 165 LEU A O 1
ATOM 1360 N N . PHE A 1 166 ? 11.363 -7.736 -8.059 1.00 83.94 166 PHE A N 1
ATOM 1361 C CA . PHE A 1 166 ? 10.843 -8.877 -8.811 1.00 83.94 166 PHE A CA 1
ATOM 1362 C C . PHE A 1 166 ? 10.007 -8.430 -10.017 1.00 83.94 166 PHE A C 1
ATOM 1364 O O . PHE A 1 166 ? 10.244 -8.889 -11.134 1.00 83.94 166 PHE A O 1
ATOM 1371 N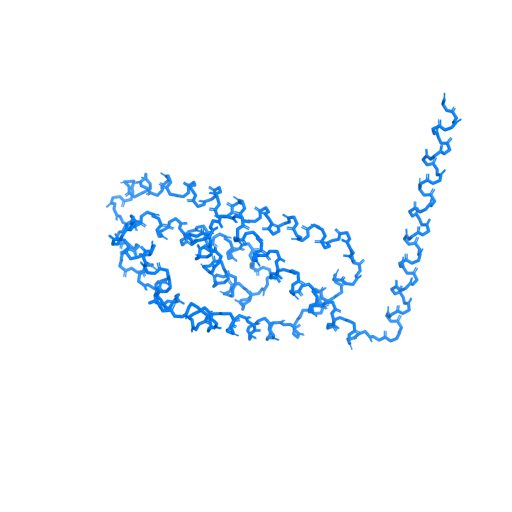 N . ILE A 1 167 ? 9.085 -7.482 -9.824 1.00 78.88 167 ILE A N 1
ATOM 1372 C CA . ILE A 1 167 ? 8.270 -6.913 -10.907 1.00 78.88 167 ILE A CA 1
ATOM 1373 C C . ILE A 1 167 ? 9.149 -6.239 -11.962 1.00 78.88 167 ILE A C 1
ATOM 1375 O O . ILE A 1 167 ? 8.907 -6.399 -13.161 1.00 78.88 167 ILE A O 1
ATOM 1379 N N . TRP A 1 168 ? 10.176 -5.501 -11.542 1.00 78.75 168 TRP A N 1
ATOM 1380 C CA . TRP A 1 168 ? 11.116 -4.860 -12.455 1.00 78.75 168 TRP A CA 1
ATOM 1381 C C . TRP A 1 168 ? 11.895 -5.892 -13.280 1.00 78.75 168 TRP A C 1
ATOM 1383 O O . TRP A 1 168 ? 11.927 -5.779 -14.504 1.00 78.75 168 TRP A O 1
ATOM 1393 N N . LEU A 1 169 ? 12.454 -6.926 -12.638 1.00 81.31 169 LEU A N 1
ATOM 1394 C CA . LEU A 1 169 ? 13.195 -8.005 -13.305 1.00 81.31 169 LEU A CA 1
ATOM 1395 C C . LEU A 1 169 ? 12.326 -8.751 -14.315 1.00 81.31 169 LEU A C 1
ATOM 1397 O O . LEU A 1 169 ? 12.762 -9.029 -15.431 1.00 81.31 169 LEU A O 1
ATOM 1401 N N . LEU A 1 170 ? 11.085 -9.045 -13.936 1.00 78.00 170 LEU A N 1
ATOM 1402 C CA . LEU A 1 170 ? 10.135 -9.730 -14.796 1.00 78.00 170 LEU A CA 1
ATOM 1403 C C . LEU A 1 170 ? 9.807 -8.875 -16.027 1.00 78.00 170 LEU A C 1
ATOM 1405 O O . LEU A 1 170 ? 9.970 -9.342 -17.154 1.00 78.00 170 LEU A O 1
ATOM 1409 N N . ASN A 1 171 ? 9.447 -7.601 -15.837 1.00 75.81 171 ASN A N 1
ATOM 1410 C CA . ASN A 1 171 ? 9.203 -6.677 -16.950 1.00 75.81 171 ASN A CA 1
ATOM 1411 C C . ASN A 1 171 ? 10.431 -6.519 -17.849 1.00 75.81 171 ASN A C 1
ATOM 1413 O O . ASN A 1 171 ? 10.281 -6.502 -19.067 1.00 75.81 171 ASN A O 1
ATOM 1417 N N . TRP A 1 172 ? 11.630 -6.434 -17.272 1.00 77.12 172 TRP A N 1
ATOM 1418 C CA . TRP A 1 172 ? 12.880 -6.368 -18.025 1.00 77.12 172 TRP A CA 1
ATOM 1419 C C . TRP A 1 172 ? 13.090 -7.618 -18.893 1.00 77.12 172 TRP A C 1
ATOM 1421 O O . TRP A 1 172 ? 13.384 -7.493 -20.082 1.00 77.12 172 TRP A O 1
ATOM 1431 N N . LEU A 1 173 ? 12.865 -8.816 -18.339 1.00 79.19 173 LEU A N 1
ATOM 1432 C CA . LEU A 1 173 ? 12.983 -10.083 -19.067 1.00 79.19 173 LEU A CA 1
ATOM 1433 C C . LEU A 1 173 ? 11.980 -10.165 -20.223 1.00 79.19 173 LEU A C 1
ATOM 1435 O O . LEU A 1 173 ? 12.355 -10.488 -21.346 1.00 79.19 173 LEU A O 1
ATOM 1439 N N . ILE A 1 174 ? 10.714 -9.837 -19.968 1.00 76.06 174 ILE A N 1
ATOM 1440 C CA . ILE A 1 174 ? 9.661 -9.836 -20.994 1.00 76.06 174 ILE A CA 1
ATOM 1441 C C . ILE A 1 174 ? 9.984 -8.848 -22.105 1.00 76.06 174 ILE A C 1
ATOM 1443 O O . ILE A 1 174 ? 9.865 -9.182 -23.281 1.00 76.06 174 ILE A O 1
ATOM 1447 N N . ALA A 1 175 ? 10.442 -7.653 -21.742 1.00 73.75 175 ALA A N 1
ATOM 1448 C CA . ALA A 1 175 ? 10.845 -6.652 -22.709 1.00 73.75 175 ALA A CA 1
ATOM 1449 C C . ALA A 1 175 ? 11.993 -7.153 -23.591 1.00 73.75 175 ALA A C 1
ATOM 1451 O O . ALA A 1 175 ? 11.973 -6.960 -24.803 1.00 73.75 175 ALA A O 1
ATOM 1452 N N . ARG A 1 176 ? 12.964 -7.854 -22.995 1.00 75.12 176 ARG A N 1
ATOM 1453 C CA . ARG A 1 176 ? 14.083 -8.455 -23.722 1.00 75.12 176 ARG A CA 1
ATOM 1454 C C . ARG A 1 176 ? 13.641 -9.570 -24.669 1.00 75.12 176 ARG A C 1
ATOM 1456 O O . ARG A 1 176 ? 14.187 -9.663 -25.760 1.00 75.12 176 ARG A O 1
ATOM 1463 N N . LEU A 1 177 ? 12.665 -10.387 -24.273 1.00 79.88 177 LEU A N 1
ATOM 1464 C CA . LEU A 1 177 ? 12.116 -11.467 -25.103 1.00 79.88 177 LEU A CA 1
ATOM 1465 C C . LEU A 1 177 ? 11.245 -10.955 -26.259 1.00 79.88 177 LEU A C 1
ATOM 1467 O O . LEU A 1 177 ? 11.099 -11.648 -27.260 1.00 79.88 177 LEU A O 1
ATOM 1471 N N . GLN A 1 178 ? 10.653 -9.767 -26.118 1.00 77.62 178 GLN A N 1
ATOM 1472 C CA . GLN A 1 178 ? 9.784 -9.160 -27.130 1.00 77.62 178 GLN A CA 1
ATOM 1473 C C . GLN A 1 178 ? 10.518 -8.221 -28.099 1.00 77.62 178 GLN A C 1
ATOM 1475 O O . GLN A 1 178 ? 9.909 -7.800 -29.080 1.00 77.62 178 GLN A O 1
ATOM 1480 N N . MET A 1 179 ? 11.788 -7.887 -27.843 1.00 74.88 179 MET A N 1
ATOM 1481 C CA . MET A 1 179 ? 12.581 -7.025 -28.724 1.00 74.88 179 MET A CA 1
ATOM 1482 C C . MET A 1 179 ? 12.848 -7.668 -30.080 1.00 74.88 179 MET A C 1
ATOM 1484 O O . MET A 1 179 ? 13.329 -8.800 -30.168 1.00 74.88 179 MET A O 1
ATOM 1488 N N . THR A 1 180 ? 12.681 -6.878 -31.132 1.00 80.94 180 THR A N 1
ATOM 1489 C CA . THR A 1 180 ? 13.248 -7.182 -32.446 1.00 80.94 180 THR A CA 1
ATOM 1490 C C . THR A 1 180 ? 14.760 -6.883 -32.486 1.00 80.94 180 THR A C 1
ATOM 1492 O O . THR A 1 180 ? 15.263 -6.078 -31.692 1.00 80.94 180 THR A O 1
ATOM 1495 N N . PRO A 1 181 ? 15.524 -7.495 -33.414 1.00 79.88 181 PRO A N 1
ATOM 1496 C CA . PRO A 1 181 ? 16.952 -7.205 -33.580 1.00 79.88 181 PRO A CA 1
ATOM 1497 C C . PRO A 1 181 ? 17.257 -5.722 -33.858 1.00 79.88 181 PRO A C 1
ATOM 1499 O O . PRO A 1 181 ? 18.246 -5.193 -33.351 1.00 79.88 181 PRO A O 1
ATOM 1502 N N . GLU A 1 182 ? 16.393 -5.042 -34.616 1.00 81.75 182 GLU A N 1
ATOM 1503 C CA . GLU A 1 182 ? 16.525 -3.615 -34.949 1.00 81.75 182 GLU A CA 1
ATOM 1504 C C . GLU A 1 182 ? 16.342 -2.717 -33.713 1.00 81.75 182 GLU A C 1
ATOM 1506 O O . GLU A 1 182 ? 17.135 -1.802 -33.467 1.00 81.75 182 GLU A O 1
ATOM 1511 N N . GLU A 1 183 ? 15.344 -3.013 -32.874 1.00 79.88 183 GLU A N 1
ATOM 1512 C CA . GLU A 1 183 ? 15.125 -2.309 -31.603 1.00 79.88 183 GLU A CA 1
ATOM 1513 C C . GLU A 1 183 ? 16.299 -2.516 -30.638 1.00 79.88 183 GLU A C 1
ATOM 1515 O O . GLU A 1 183 ? 16.734 -1.572 -29.972 1.00 79.88 183 GLU A O 1
ATOM 1520 N N . ALA A 1 184 ? 16.860 -3.730 -30.594 1.00 76.19 184 ALA A N 1
ATOM 1521 C CA . ALA A 1 184 ? 18.020 -4.043 -29.767 1.00 76.19 184 ALA A CA 1
ATOM 1522 C C . ALA A 1 184 ? 19.276 -3.264 -30.203 1.00 76.19 184 ALA A C 1
ATOM 1524 O O . ALA A 1 184 ? 19.985 -2.727 -29.349 1.00 76.19 184 ALA A O 1
ATOM 1525 N N . GLN A 1 185 ? 19.537 -3.156 -31.512 1.00 79.12 185 GLN A N 1
ATOM 1526 C CA . GLN A 1 185 ? 20.644 -2.348 -32.046 1.00 79.12 185 GLN A CA 1
ATOM 1527 C C . GLN A 1 185 ? 20.460 -0.856 -31.751 1.00 79.12 185 GLN A C 1
ATOM 1529 O O . GLN A 1 185 ? 21.404 -0.189 -31.327 1.00 79.12 185 GLN A O 1
ATOM 1534 N N . THR A 1 186 ? 19.238 -0.345 -31.905 1.00 81.44 186 THR A N 1
ATOM 1535 C CA . THR A 1 186 ? 18.915 1.061 -31.626 1.00 81.44 186 THR A CA 1
ATOM 1536 C C . THR A 1 186 ? 19.135 1.411 -30.150 1.00 81.44 186 THR A C 1
ATOM 1538 O O . THR A 1 186 ? 19.662 2.477 -29.828 1.00 81.44 186 THR A O 1
ATOM 1541 N N . LEU A 1 187 ? 18.764 0.514 -29.231 1.00 76.31 187 LEU A N 1
ATOM 1542 C CA . LEU A 1 187 ? 19.002 0.690 -27.795 1.00 76.31 187 LEU A CA 1
ATOM 1543 C C . LEU A 1 187 ? 20.493 0.694 -27.450 1.00 76.31 187 LEU A C 1
ATOM 1545 O O . LEU A 1 187 ? 20.936 1.583 -26.727 1.00 76.31 187 LEU A O 1
ATOM 1549 N N . LEU A 1 188 ? 21.268 -0.236 -28.014 1.00 77.75 188 LEU A N 1
ATOM 1550 C CA . LEU A 1 188 ? 22.723 -0.291 -27.826 1.00 77.75 188 LEU A CA 1
ATOM 1551 C C . LEU A 1 188 ? 23.408 1.009 -28.267 1.00 77.75 188 LEU A C 1
ATOM 1553 O O . LEU A 1 188 ? 24.246 1.541 -27.542 1.00 77.75 188 LEU A O 1
ATOM 1557 N N . GLN A 1 189 ? 23.019 1.556 -29.421 1.00 82.75 189 GLN A N 1
ATOM 1558 C CA . GLN A 1 189 ? 23.560 2.825 -29.916 1.00 82.75 189 GLN A CA 1
ATOM 1559 C C . GLN A 1 189 ? 23.231 4.000 -28.983 1.00 82.75 189 GLN A C 1
ATOM 1561 O O . GLN A 1 189 ? 24.084 4.854 -28.739 1.00 82.75 189 GLN A O 1
ATOM 1566 N N . ARG A 1 190 ? 22.017 4.038 -28.417 1.00 79.81 190 ARG A N 1
ATOM 1567 C CA . ARG A 1 190 ? 21.623 5.067 -27.441 1.00 79.81 190 ARG A CA 1
ATOM 1568 C C . ARG A 1 190 ? 22.407 4.960 -26.136 1.00 79.81 190 ARG A C 1
ATOM 1570 O O . ARG A 1 190 ? 22.890 5.978 -25.652 1.00 79.81 190 ARG A O 1
ATOM 1577 N N . GLU A 1 191 ? 22.575 3.754 -25.595 1.00 77.31 191 GLU A N 1
ATOM 1578 C CA . GLU A 1 191 ? 23.366 3.534 -24.375 1.00 77.31 191 GLU A CA 1
ATOM 1579 C C . GLU A 1 191 ? 24.826 3.975 -24.559 1.00 77.31 191 GLU A C 1
ATOM 1581 O O . GLU A 1 191 ? 25.395 4.629 -23.682 1.00 77.31 191 GLU A O 1
ATOM 1586 N N . GLN A 1 192 ? 25.421 3.678 -25.719 1.00 81.38 192 GLN A N 1
ATOM 1587 C CA . GLN A 1 192 ? 26.773 4.123 -26.065 1.00 81.38 192 GLN A CA 1
ATOM 1588 C C . GLN A 1 192 ? 26.868 5.650 -26.163 1.00 81.38 192 GLN A C 1
ATOM 1590 O O . GLN A 1 192 ? 27.802 6.240 -25.617 1.00 81.38 192 GLN A O 1
ATOM 1595 N N . ALA A 1 193 ? 25.892 6.301 -26.802 1.00 82.62 193 ALA A N 1
ATOM 1596 C CA . ALA A 1 193 ? 25.845 7.757 -26.908 1.00 82.62 193 ALA A CA 1
ATOM 1597 C C . ALA A 1 193 ? 25.695 8.438 -25.534 1.00 82.62 193 ALA A C 1
ATOM 1599 O O . ALA A 1 193 ? 26.383 9.419 -25.250 1.00 82.62 193 ALA A O 1
ATOM 1600 N N . GLU A 1 194 ? 24.850 7.904 -24.645 1.00 81.06 194 GLU A N 1
ATOM 1601 C CA . GLU A 1 194 ? 24.694 8.427 -23.282 1.00 81.06 194 GLU A CA 1
ATOM 1602 C C . GLU A 1 194 ? 25.961 8.251 -22.436 1.00 81.06 194 GLU A C 1
ATOM 1604 O O . GLU A 1 194 ? 26.340 9.167 -21.701 1.00 81.06 194 GLU A O 1
ATOM 1609 N N . GLN A 1 195 ? 26.646 7.107 -22.545 1.00 79.19 195 GLN A N 1
ATOM 1610 C CA . GLN A 1 195 ? 27.933 6.898 -21.874 1.00 79.19 195 GLN A CA 1
ATOM 1611 C C . GLN A 1 195 ? 28.996 7.877 -22.373 1.00 79.19 195 GLN A C 1
ATOM 1613 O O . GLN A 1 195 ? 29.701 8.477 -21.560 1.00 79.19 195 GLN A O 1
ATOM 1618 N N . GLN A 1 196 ? 29.089 8.086 -23.688 1.00 83.12 196 GLN A N 1
ATOM 1619 C CA . GLN A 1 196 ? 30.014 9.057 -24.274 1.00 83.12 196 GLN A CA 1
ATOM 1620 C C . GLN A 1 196 ? 29.706 10.485 -23.806 1.00 83.12 196 GLN A C 1
ATOM 1622 O O . GLN A 1 196 ? 30.623 11.208 -23.417 1.00 83.12 196 GLN A O 1
ATOM 1627 N N . ALA A 1 197 ? 28.429 10.877 -23.757 1.00 80.62 197 ALA A N 1
ATOM 1628 C CA . ALA A 1 197 ? 28.014 12.182 -23.244 1.00 80.62 197 ALA A CA 1
ATOM 1629 C C . ALA A 1 197 ? 28.353 12.363 -21.753 1.00 80.62 197 ALA A C 1
ATOM 1631 O O . ALA A 1 197 ? 28.840 13.423 -21.354 1.00 80.62 197 ALA A O 1
ATOM 1632 N N . GLN A 1 198 ? 28.157 11.331 -20.925 1.00 78.75 198 GLN A N 1
ATOM 1633 C CA . GLN A 1 198 ? 28.536 11.377 -19.509 1.00 78.75 198 GLN A CA 1
ATOM 1634 C C . GLN A 1 198 ? 30.049 11.525 -19.329 1.00 78.75 198 GLN A C 1
ATOM 1636 O O . GLN A 1 198 ? 30.483 12.391 -18.569 1.00 78.75 198 GLN A O 1
ATOM 1641 N N . LEU A 1 199 ? 30.852 10.749 -20.057 1.00 79.44 199 LEU A N 1
ATOM 1642 C CA . LEU A 1 199 ? 32.314 10.850 -20.011 1.00 79.44 199 LEU A CA 1
ATOM 1643 C C . LEU A 1 199 ? 32.805 12.231 -20.466 1.00 79.44 199 LEU A C 1
ATOM 1645 O O . LEU A 1 199 ? 33.658 12.829 -19.811 1.00 79.44 199 LEU A O 1
ATOM 1649 N N . ALA A 1 200 ? 32.221 12.777 -21.535 1.00 76.44 200 ALA A N 1
ATOM 1650 C CA . ALA A 1 200 ? 32.537 14.118 -22.014 1.00 76.44 200 ALA A CA 1
ATOM 1651 C C . ALA A 1 200 ? 32.213 15.188 -20.959 1.00 76.44 200 ALA A C 1
ATOM 1653 O O . ALA A 1 200 ? 33.060 16.038 -20.678 1.00 76.44 200 ALA A O 1
ATOM 1654 N N . SER A 1 201 ? 31.043 15.105 -20.313 1.00 73.69 201 SER A N 1
ATOM 1655 C CA . SER A 1 201 ? 30.649 16.033 -19.242 1.00 73.69 201 SER A CA 1
ATOM 1656 C C . SER A 1 201 ? 31.594 15.986 -18.035 1.00 73.69 201 SER A C 1
ATOM 1658 O O . SER A 1 201 ? 31.927 17.029 -17.475 1.00 73.69 201 SER A O 1
ATOM 1660 N N . PHE A 1 202 ? 32.105 14.799 -17.690 1.00 68.75 202 PHE A N 1
ATOM 1661 C CA . PHE A 1 202 ? 33.087 14.627 -16.619 1.00 68.75 202 PHE A CA 1
ATOM 1662 C C . PHE A 1 202 ? 34.443 15.250 -16.982 1.00 68.75 202 PHE A C 1
ATOM 1664 O O . PHE A 1 202 ? 35.057 15.911 -16.149 1.00 68.75 202 PHE A O 1
ATOM 1671 N N . SER A 1 203 ? 34.879 15.108 -18.241 1.00 66.25 203 SER A N 1
ATOM 1672 C CA . SER A 1 203 ? 36.138 15.696 -18.730 1.00 66.25 203 SER A CA 1
ATOM 1673 C C . SER A 1 203 ? 36.115 17.228 -18.813 1.00 66.25 203 SER A C 1
ATOM 1675 O O . SER A 1 203 ? 37.149 17.876 -18.665 1.00 66.25 203 SER A O 1
ATOM 1677 N N . ILE A 1 204 ? 34.940 17.820 -19.051 1.00 63.12 204 ILE A N 1
ATOM 1678 C CA . ILE A 1 204 ? 34.752 19.276 -19.039 1.00 63.12 204 ILE A CA 1
ATOM 1679 C C . ILE A 1 204 ? 34.774 19.781 -17.593 1.00 63.12 204 ILE A C 1
ATOM 1681 O O . ILE A 1 204 ? 35.451 20.763 -17.304 1.00 63.12 204 ILE A O 1
ATOM 1685 N N . GLY A 1 205 ? 34.093 19.081 -16.679 1.00 60.78 205 GLY A N 1
ATOM 1686 C CA . GLY A 1 205 ? 34.107 19.406 -15.252 1.00 60.78 205 GLY A CA 1
ATOM 1687 C C . GLY A 1 205 ? 35.509 19.372 -14.638 1.00 60.78 205 GLY A C 1
ATOM 1688 O O . GLY A 1 205 ? 35.852 20.279 -13.886 1.00 60.78 205 GLY A O 1
ATOM 1689 N N . SER A 1 206 ? 36.347 18.391 -14.998 1.00 60.06 206 SER A N 1
ATOM 1690 C CA . SER A 1 206 ? 37.728 18.315 -14.497 1.00 60.06 206 SER A CA 1
ATOM 1691 C C . SER A 1 206 ? 38.618 19.440 -15.035 1.00 60.06 206 SER A C 1
ATOM 1693 O O . SER A 1 206 ? 39.371 20.030 -14.271 1.00 60.06 206 SER A O 1
ATOM 1695 N N . ARG A 1 207 ? 38.481 19.816 -16.317 1.00 59.09 207 ARG A N 1
ATOM 1696 C CA . ARG A 1 207 ? 39.264 20.924 -16.897 1.00 59.09 207 ARG A CA 1
ATOM 1697 C C . ARG A 1 207 ? 38.962 22.278 -16.265 1.00 59.09 207 ARG A C 1
ATOM 1699 O O . ARG A 1 207 ? 39.866 23.093 -16.186 1.00 59.09 207 ARG A O 1
ATOM 1706 N N . ILE A 1 208 ? 37.722 22.526 -15.838 1.00 59.06 208 ILE A N 1
ATOM 1707 C CA . ILE A 1 208 ? 37.352 23.788 -15.178 1.00 59.06 208 ILE A CA 1
ATOM 1708 C C . ILE A 1 208 ? 38.022 23.895 -13.801 1.00 59.06 208 ILE A C 1
ATOM 1710 O O . ILE A 1 208 ? 38.496 24.972 -13.449 1.00 59.06 208 ILE A O 1
ATOM 1714 N N . VAL A 1 209 ? 38.110 22.784 -13.061 1.00 59.75 209 VAL A N 1
ATOM 1715 C CA . VAL A 1 209 ? 38.778 22.726 -11.749 1.00 59.75 209 VAL A CA 1
ATOM 1716 C C . VAL A 1 209 ? 40.291 22.915 -11.876 1.00 59.75 209 VAL A C 1
ATOM 1718 O O . VAL A 1 209 ? 40.869 23.590 -11.039 1.00 59.75 209 VAL A O 1
ATOM 1721 N N . ASP A 1 210 ? 40.919 22.400 -12.937 1.00 54.22 210 ASP A N 1
ATOM 1722 C CA . ASP A 1 210 ? 42.367 22.558 -13.164 1.00 54.22 210 ASP A CA 1
ATOM 1723 C C . ASP A 1 210 ? 42.767 23.967 -13.661 1.00 54.22 210 ASP A C 1
ATOM 1725 O O . ASP A 1 210 ? 43.949 24.306 -13.690 1.00 54.22 210 ASP A O 1
ATOM 1729 N N . THR A 1 211 ? 41.798 24.787 -14.085 1.00 56.44 211 THR A N 1
ATOM 1730 C CA . THR A 1 211 ? 42.017 26.174 -14.548 1.00 56.44 211 THR A CA 1
ATOM 1731 C C . THR A 1 211 ? 41.657 27.251 -13.517 1.00 56.44 211 THR A C 1
ATOM 1733 O O . THR A 1 211 ? 41.756 28.437 -13.838 1.00 56.44 211 THR A O 1
ATOM 1736 N N . MET A 1 212 ? 41.236 26.858 -12.310 1.00 48.38 212 MET A N 1
ATOM 1737 C CA . MET A 1 212 ? 41.026 27.742 -11.151 1.00 48.38 212 MET A CA 1
ATOM 1738 C C . MET A 1 212 ? 42.152 27.573 -10.135 1.00 48.38 212 MET A C 1
ATOM 1740 O O . MET A 1 212 ? 42.535 28.603 -9.539 1.00 48.38 212 MET A O 1
#